Protein AF-A0A3D0M8B1-F1 (afdb_monomer_lite)

Foldseek 3Di:
DPPVVVVVVVVVVVLLVVLLVLLLLQLQLCLLLVCLVPLVVLLVCCVVLVLCVLLVDDSVLLSVQSVQLSCVLCPVDVDRDRRPFAADPLLSVVSVLSSVVNNVSVVSNVVSVVSVVVVVVVVVVVVVVVVVVVVVVVVVVVPPPDPDPDPPQFLAFDDPDPPPPQFGSLQSSLVVLLVVLVVLLVVLVPDVPVVVVVVCCVSPPPDDSPDDDCVRGVVCSSVDSVNVSVSSVSSSVSSNVSSVVSNVVRDDDRPRHGHRDDDDD

Structure (mmCIF, N/CA/C/O backbone):
data_AF-A0A3D0M8B1-F1
#
_entry.id   AF-A0A3D0M8B1-F1
#
loop_
_atom_site.group_PDB
_atom_site.id
_atom_site.type_symbol
_atom_site.label_atom_id
_atom_site.label_alt_id
_atom_site.label_comp_id
_atom_site.label_asym_id
_atom_site.label_entity_id
_atom_site.label_seq_id
_atom_site.pdbx_PDB_ins_code
_atom_site.Cartn_x
_atom_site.Cartn_y
_atom_site.Cartn_z
_atom_site.occupancy
_atom_site.B_iso_or_equiv
_atom_site.auth_seq_id
_atom_site.auth_comp_id
_atom_site.auth_asym_id
_atom_site.auth_atom_id
_atom_site.pdbx_PDB_model_num
ATOM 1 N N . MET A 1 1 ? 14.586 -16.339 -43.924 1.00 54.56 1 MET A N 1
ATOM 2 C CA . MET A 1 1 ? 15.119 -15.193 -43.148 1.00 54.56 1 MET A CA 1
ATOM 3 C C . MET A 1 1 ? 14.047 -14.312 -42.492 1.00 54.56 1 MET A C 1
ATOM 5 O O . MET A 1 1 ? 14.385 -13.595 -41.566 1.00 54.56 1 MET A O 1
ATOM 9 N N . THR A 1 2 ? 12.767 -14.379 -42.887 1.00 59.47 2 THR A N 1
ATOM 10 C CA . THR A 1 2 ? 11.682 -13.540 -42.328 1.00 59.47 2 THR A CA 1
ATOM 11 C C . THR A 1 2 ? 10.990 -14.119 -41.083 1.00 59.47 2 THR A C 1
ATOM 13 O O . THR A 1 2 ? 10.416 -13.366 -40.306 1.00 59.47 2 THR A O 1
ATOM 16 N N . SER A 1 3 ? 11.027 -15.437 -40.852 1.00 60.69 3 SER A N 1
ATOM 17 C CA . SER A 1 3 ? 10.362 -16.060 -39.690 1.00 60.69 3 SER A CA 1
ATOM 18 C C . SER A 1 3 ? 11.087 -15.772 -38.365 1.00 60.69 3 SER A C 1
ATOM 20 O O . SER A 1 3 ? 10.471 -15.318 -37.403 1.00 60.69 3 SER A O 1
ATOM 22 N N . GLU A 1 4 ? 12.413 -15.947 -38.319 1.00 58.06 4 GLU A N 1
ATOM 23 C CA . GLU A 1 4 ? 13.197 -15.743 -37.088 1.00 58.06 4 GLU A CA 1
ATOM 24 C C . GLU A 1 4 ? 13.302 -14.272 -36.660 1.00 58.06 4 GLU A C 1
ATOM 26 O O . GLU A 1 4 ? 13.244 -13.958 -35.468 1.00 58.06 4 GLU A O 1
ATOM 31 N N . SER A 1 5 ? 13.377 -13.344 -37.620 1.00 61.94 5 SER A N 1
ATOM 32 C CA . SER A 1 5 ? 13.357 -11.906 -37.331 1.00 61.94 5 SER A CA 1
ATOM 33 C C . SER A 1 5 ? 12.024 -11.469 -36.712 1.00 61.94 5 SER A C 1
ATOM 35 O O . SER A 1 5 ? 11.998 -10.631 -35.818 1.00 61.94 5 SER A O 1
ATOM 37 N N . ASN A 1 6 ? 10.906 -12.065 -37.135 1.00 59.84 6 ASN A N 1
ATOM 38 C CA . ASN A 1 6 ? 9.595 -11.784 -36.552 1.00 59.84 6 ASN A CA 1
ATOM 39 C C . ASN A 1 6 ? 9.429 -12.398 -35.149 1.00 59.84 6 ASN A C 1
ATOM 41 O O . ASN A 1 6 ? 8.813 -11.768 -34.285 1.00 59.84 6 ASN A O 1
ATOM 45 N N . LEU A 1 7 ? 9.997 -13.584 -34.888 1.00 64.00 7 LEU A N 1
ATOM 46 C CA . LEU A 1 7 ? 9.974 -14.201 -33.553 1.00 64.00 7 LEU A CA 1
ATOM 47 C C . LEU A 1 7 ? 10.767 -13.387 -32.522 1.00 64.00 7 LEU A C 1
ATOM 49 O O . LEU A 1 7 ? 10.251 -13.088 -31.446 1.00 64.00 7 LEU A O 1
ATOM 53 N N . THR A 1 8 ? 11.993 -12.987 -32.857 1.00 62.97 8 THR A N 1
ATOM 54 C CA . THR A 1 8 ? 12.879 -12.215 -31.961 1.00 62.97 8 THR A CA 1
ATOM 55 C C . THR A 1 8 ? 12.306 -10.839 -31.605 1.00 62.97 8 THR A C 1
ATOM 57 O O . THR A 1 8 ? 12.364 -10.405 -30.448 1.00 62.97 8 THR A O 1
ATOM 60 N N . VAL A 1 9 ? 11.672 -10.173 -32.572 1.00 60.59 9 VAL A N 1
ATOM 61 C CA . VAL A 1 9 ? 10.969 -8.903 -32.354 1.00 60.59 9 VAL A CA 1
ATOM 62 C C . VAL A 1 9 ? 9.745 -9.101 -31.451 1.00 60.59 9 VAL A C 1
ATOM 64 O O . VAL A 1 9 ? 9.600 -8.384 -30.460 1.00 60.59 9 VAL A O 1
ATOM 67 N N . ARG A 1 10 ? 8.900 -10.112 -31.709 1.00 62.97 10 ARG A N 1
ATOM 68 C CA . ARG A 1 10 ? 7.745 -10.442 -30.848 1.00 62.97 10 ARG A CA 1
ATOM 69 C C . ARG A 1 10 ? 8.156 -10.774 -29.411 1.00 62.97 10 ARG A C 1
ATOM 71 O O . ARG A 1 10 ? 7.533 -10.280 -28.473 1.00 62.97 10 ARG A O 1
ATOM 78 N N . GLN A 1 11 ? 9.225 -11.548 -29.232 1.00 68.38 11 GLN A N 1
ATOM 79 C CA . GLN A 1 11 ? 9.764 -11.902 -27.916 1.00 68.38 11 GLN A CA 1
ATOM 80 C C . GLN A 1 11 ? 10.219 -10.663 -27.128 1.00 68.38 11 GLN A C 1
ATOM 82 O O . GLN A 1 11 ? 10.008 -10.591 -25.919 1.00 68.38 11 GLN A O 1
ATOM 87 N N . SER A 1 12 ? 10.755 -9.652 -27.814 1.00 74.75 12 SER A N 1
ATOM 88 C CA . SER A 1 12 ? 11.163 -8.385 -27.195 1.00 74.75 12 SER A CA 1
ATOM 89 C C . SER A 1 12 ? 9.971 -7.560 -26.686 1.00 74.75 12 SER A C 1
ATOM 91 O O . SER A 1 12 ? 10.050 -6.972 -25.606 1.00 74.75 12 SER A O 1
ATOM 93 N N . TYR A 1 13 ? 8.846 -7.550 -27.412 1.00 79.50 13 TYR A N 1
ATOM 94 C CA . TYR A 1 13 ? 7.625 -6.855 -26.983 1.00 79.50 13 TYR A CA 1
ATOM 95 C C . TYR A 1 13 ? 6.943 -7.532 -25.794 1.00 79.50 13 TYR A C 1
ATOM 97 O O . TYR A 1 13 ? 6.573 -6.851 -24.839 1.00 79.50 13 TYR A O 1
ATOM 105 N N . LEU A 1 14 ? 6.820 -8.863 -25.817 1.00 84.94 14 LEU A N 1
ATOM 106 C CA . LEU A 1 14 ? 6.247 -9.620 -24.698 1.00 84.94 14 LEU A CA 1
ATOM 107 C C . LEU A 1 14 ? 7.015 -9.350 -23.403 1.00 84.94 14 LEU A C 1
ATOM 109 O O . LEU A 1 14 ? 6.422 -9.098 -22.357 1.00 84.94 14 LEU A O 1
ATOM 113 N N . TRP A 1 15 ? 8.342 -9.319 -23.493 1.00 86.62 15 TRP A N 1
ATOM 114 C CA . TRP A 1 15 ? 9.195 -9.047 -22.346 1.00 86.62 15 TRP A CA 1
ATOM 115 C C . TRP A 1 15 ? 9.032 -7.616 -21.809 1.00 86.62 15 TRP A C 1
ATOM 117 O O . TRP A 1 15 ? 9.005 -7.399 -20.599 1.00 86.62 15 TRP A O 1
ATOM 127 N N . ALA A 1 16 ? 8.865 -6.631 -22.695 1.00 86.94 16 ALA A N 1
ATOM 128 C CA . ALA A 1 16 ? 8.574 -5.256 -22.296 1.00 86.94 16 ALA A CA 1
ATOM 129 C C . ALA A 1 16 ? 7.215 -5.131 -21.586 1.00 86.94 16 ALA A C 1
ATOM 131 O O . ALA A 1 16 ? 7.125 -4.421 -20.588 1.00 86.94 16 ALA A O 1
ATOM 132 N N . ILE A 1 17 ? 6.186 -5.844 -22.053 1.00 91.06 17 ILE A N 1
ATOM 133 C CA . ILE A 1 17 ? 4.862 -5.870 -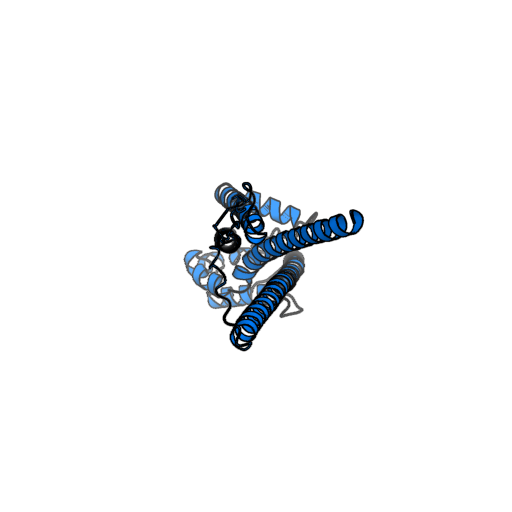21.412 1.00 91.06 17 ILE A CA 1
ATOM 134 C C . ILE A 1 17 ? 4.959 -6.459 -20.001 1.00 91.06 17 ILE A C 1
ATOM 136 O O . ILE A 1 17 ? 4.468 -5.847 -19.054 1.00 91.06 17 ILE A O 1
ATOM 140 N N . VAL A 1 18 ? 5.643 -7.598 -19.842 1.00 93.62 18 VAL A N 1
ATOM 141 C CA . VAL A 1 18 ? 5.847 -8.241 -18.531 1.00 93.62 18 VAL A CA 1
ATOM 142 C C . VAL A 1 18 ? 6.502 -7.282 -17.541 1.00 93.62 18 VAL A C 1
ATOM 144 O O . VAL A 1 18 ? 6.063 -7.177 -16.401 1.00 93.62 18 VAL A O 1
ATOM 147 N N . LEU A 1 19 ? 7.520 -6.541 -17.973 1.00 93.25 19 LEU A N 1
ATOM 148 C CA . LEU A 1 19 ? 8.172 -5.550 -17.124 1.00 93.25 19 LEU A CA 1
ATOM 149 C C . LEU A 1 19 ? 7.298 -4.359 -16.767 1.00 93.25 19 LEU A C 1
ATOM 151 O O . LEU A 1 19 ? 7.433 -3.841 -15.663 1.00 93.25 19 LEU A O 1
ATOM 155 N N . VAL A 1 20 ? 6.454 -3.896 -17.693 1.00 95.31 20 VAL A N 1
ATOM 156 C CA . VAL A 1 20 ? 5.506 -2.825 -17.380 1.00 95.31 20 VAL A CA 1
ATOM 157 C C . VAL A 1 20 ? 4.561 -3.310 -16.292 1.00 95.31 20 VAL A C 1
ATOM 159 O O . VAL A 1 20 ? 4.451 -2.663 -15.259 1.00 95.31 20 VAL A O 1
ATOM 162 N N . ILE A 1 21 ? 3.970 -4.494 -16.462 1.00 97.19 21 ILE A N 1
ATOM 163 C CA . ILE A 1 21 ? 3.087 -5.099 -15.458 1.00 97.19 21 ILE A CA 1
ATOM 164 C C . ILE A 1 21 ? 3.818 -5.288 -14.122 1.00 97.19 21 ILE A C 1
ATOM 166 O O . ILE A 1 21 ? 3.283 -4.915 -13.084 1.00 97.19 21 ILE A O 1
ATOM 170 N N . ALA A 1 22 ? 5.053 -5.798 -14.132 1.00 97.31 22 ALA A N 1
ATOM 171 C CA . ALA A 1 22 ? 5.853 -5.961 -12.919 1.00 97.31 22 ALA A CA 1
ATOM 172 C C . ALA A 1 22 ? 6.177 -4.614 -12.248 1.00 97.31 22 ALA A C 1
ATOM 174 O O . ALA A 1 22 ? 6.116 -4.511 -11.028 1.00 97.31 22 ALA A O 1
ATOM 175 N N . GLY A 1 23 ? 6.483 -3.572 -13.026 1.00 97.12 23 GLY A N 1
ATOM 176 C CA . GLY A 1 23 ? 6.710 -2.216 -12.525 1.00 97.12 23 GLY A CA 1
ATOM 177 C C . GLY A 1 23 ? 5.464 -1.616 -11.880 1.00 97.12 23 GLY A C 1
ATOM 178 O O . GLY A 1 23 ? 5.543 -1.094 -10.772 1.00 97.12 23 GLY A O 1
ATOM 179 N N . LEU A 1 24 ? 4.312 -1.744 -12.542 1.00 98.06 24 LEU A N 1
ATOM 180 C CA . LEU A 1 24 ? 3.014 -1.342 -12.002 1.00 98.06 24 LEU A CA 1
ATOM 181 C C . LEU A 1 24 ? 2.721 -2.082 -10.687 1.00 98.06 24 LEU A C 1
ATOM 183 O O . LEU A 1 24 ? 2.483 -1.451 -9.661 1.00 98.06 24 LEU A O 1
ATOM 187 N N . ALA A 1 25 ? 2.815 -3.412 -10.693 1.00 98.31 25 ALA A N 1
ATOM 188 C CA . ALA A 1 25 ? 2.581 -4.237 -9.513 1.00 98.31 25 ALA A CA 1
ATOM 189 C C . ALA A 1 25 ? 3.506 -3.853 -8.346 1.00 98.31 25 ALA A C 1
ATOM 191 O O . ALA A 1 25 ? 3.036 -3.722 -7.218 1.00 98.31 25 ALA A O 1
ATOM 192 N N . PHE A 1 26 ? 4.791 -3.604 -8.618 1.00 98.50 26 PHE A N 1
ATOM 193 C CA . PHE A 1 26 ? 5.757 -3.185 -7.603 1.00 98.50 26 PHE A CA 1
ATOM 194 C C . PHE A 1 26 ? 5.391 -1.836 -6.977 1.00 98.50 26 PHE A C 1
ATOM 196 O O . PHE A 1 26 ? 5.340 -1.726 -5.755 1.00 98.50 26 PHE A O 1
ATOM 203 N N . ILE A 1 27 ? 5.123 -0.815 -7.801 1.00 98.06 27 ILE A N 1
ATOM 204 C CA . ILE A 1 27 ? 4.817 0.542 -7.323 1.00 98.06 27 ILE A CA 1
ATOM 205 C C . ILE A 1 27 ? 3.547 0.537 -6.461 1.00 98.06 27 ILE A C 1
ATOM 207 O O . ILE A 1 27 ? 3.542 1.137 -5.384 1.00 98.06 27 ILE A O 1
ATOM 211 N N . LEU A 1 28 ? 2.497 -0.161 -6.911 1.00 97.69 28 LEU A N 1
ATOM 212 C CA . LEU A 1 28 ? 1.244 -0.271 -6.164 1.00 97.69 28 LEU A CA 1
ATOM 213 C C . LEU A 1 28 ? 1.439 -1.014 -4.843 1.00 97.69 28 LEU A C 1
ATOM 215 O O . LEU A 1 28 ? 1.136 -0.456 -3.791 1.00 97.69 28 LEU A O 1
ATOM 219 N N . SER A 1 29 ? 2.002 -2.224 -4.899 1.00 98.44 29 SER A N 1
ATOM 220 C CA . SER A 1 29 ? 2.117 -3.079 -3.711 1.00 98.44 29 SER A CA 1
ATOM 221 C C . SER A 1 29 ? 3.057 -2.470 -2.675 1.00 98.44 29 SER A C 1
ATOM 223 O O . SER A 1 29 ? 2.768 -2.463 -1.489 1.00 98.44 29 SER A O 1
ATOM 225 N N . PHE A 1 30 ? 4.165 -1.852 -3.102 1.00 98.31 30 PHE A N 1
ATOM 226 C CA . PHE A 1 30 ? 5.053 -1.156 -2.169 1.00 98.31 30 PHE A CA 1
ATOM 227 C C . PHE A 1 30 ? 4.336 -0.008 -1.449 1.00 98.31 30 PHE A C 1
ATOM 229 O O . PHE A 1 30 ? 4.537 0.192 -0.252 1.00 98.31 30 PHE A O 1
ATOM 236 N N . SER A 1 31 ? 3.505 0.749 -2.171 1.00 97.50 31 SER A N 1
ATOM 237 C CA . SER A 1 31 ? 2.809 1.903 -1.600 1.00 97.50 31 SER A CA 1
ATOM 238 C C . SER A 1 31 ? 1.770 1.486 -0.559 1.00 97.50 31 SER A C 1
ATOM 240 O O . SER A 1 31 ? 1.622 2.194 0.430 1.00 97.50 31 SER A O 1
ATOM 242 N N . ILE A 1 32 ? 1.114 0.333 -0.743 1.00 96.31 32 ILE A N 1
ATOM 243 C CA . ILE A 1 32 ? 0.182 -0.268 0.228 1.00 96.31 32 ILE A CA 1
ATOM 244 C C . ILE A 1 32 ? 0.944 -0.897 1.404 1.00 96.31 32 ILE A C 1
ATOM 246 O O . ILE A 1 32 ? 0.593 -0.675 2.563 1.00 96.31 32 ILE A O 1
ATOM 250 N N . ALA A 1 33 ? 2.024 -1.628 1.129 1.00 97.50 33 ALA A N 1
ATOM 251 C CA . ALA A 1 33 ? 2.821 -2.297 2.150 1.00 97.50 33 ALA A CA 1
ATOM 252 C C . ALA A 1 33 ? 3.506 -1.324 3.121 1.00 97.50 33 ALA A C 1
ATOM 254 O O . ALA A 1 33 ? 3.610 -1.604 4.316 1.00 97.50 33 ALA A O 1
ATOM 255 N N . ALA A 1 34 ? 3.981 -0.175 2.633 1.00 95.31 34 ALA A N 1
ATOM 256 C CA . ALA A 1 34 ? 4.721 0.797 3.434 1.00 95.31 34 ALA A CA 1
ATOM 257 C C . ALA A 1 34 ? 3.975 1.270 4.706 1.00 95.31 34 ALA A C 1
ATOM 259 O O . ALA A 1 34 ? 4.542 1.121 5.791 1.00 95.31 34 ALA A O 1
ATOM 260 N N . PRO A 1 35 ? 2.733 1.794 4.650 1.00 92.69 35 PRO A N 1
ATOM 261 C CA . PRO A 1 35 ? 2.004 2.203 5.854 1.00 92.69 35 PRO A CA 1
ATOM 262 C C . PRO A 1 35 ? 1.685 1.036 6.804 1.00 92.69 35 PRO A C 1
ATOM 264 O O . PRO A 1 35 ? 1.639 1.244 8.014 1.00 92.69 35 PRO A O 1
ATOM 267 N N . ILE A 1 36 ? 1.532 -0.191 6.290 1.00 94.00 36 ILE A N 1
ATOM 268 C CA . ILE A 1 36 ? 1.301 -1.394 7.109 1.00 94.00 36 ILE A CA 1
ATOM 269 C C . ILE A 1 36 ? 2.569 -1.767 7.895 1.00 94.00 36 ILE A C 1
ATOM 271 O O . ILE A 1 36 ? 2.514 -2.107 9.081 1.00 94.00 36 ILE A O 1
ATOM 275 N N . LEU A 1 37 ? 3.733 -1.705 7.242 1.00 93.44 37 LEU A N 1
ATOM 276 C CA . LEU A 1 37 ? 5.012 -2.117 7.822 1.00 93.44 37 LEU A CA 1
ATOM 277 C C . LEU A 1 37 ? 5.621 -1.046 8.738 1.00 93.44 37 LEU A C 1
ATOM 279 O O . LEU A 1 37 ? 6.256 -1.380 9.741 1.00 93.44 37 LEU A O 1
ATOM 283 N N . ILE A 1 38 ? 5.420 0.240 8.438 1.00 93.25 38 ILE A N 1
ATOM 284 C CA . ILE A 1 38 ? 5.985 1.357 9.208 1.00 93.25 38 ILE A CA 1
ATOM 285 C C . ILE A 1 38 ? 5.017 1.757 10.333 1.00 93.25 38 ILE A C 1
ATOM 287 O O . ILE A 1 38 ? 4.484 2.866 10.379 1.00 93.25 38 ILE A O 1
ATOM 291 N N . ARG A 1 39 ? 4.832 0.854 11.302 1.00 91.00 39 ARG A N 1
ATOM 292 C CA . ARG A 1 39 ? 3.956 1.065 12.473 1.00 91.00 39 ARG A CA 1
ATOM 293 C C . ARG A 1 39 ? 4.194 2.361 13.260 1.00 91.00 39 ARG A C 1
ATOM 295 O O . ARG A 1 39 ? 3.214 2.922 13.750 1.00 91.00 39 ARG A O 1
ATOM 302 N N . PRO A 1 40 ? 5.430 2.891 13.379 1.00 91.00 40 PRO A N 1
ATOM 303 C CA . PRO A 1 40 ? 5.645 4.174 14.038 1.00 91.00 40 PRO A CA 1
ATOM 304 C C . PRO A 1 40 ? 4.823 5.328 13.447 1.00 91.00 40 PRO A C 1
ATOM 306 O O . PRO A 1 40 ? 4.462 6.230 14.201 1.00 91.00 40 PRO A O 1
ATOM 309 N N . LEU A 1 41 ? 4.456 5.284 12.156 1.00 87.94 41 LEU A N 1
ATOM 310 C CA . LEU A 1 41 ? 3.601 6.304 11.536 1.00 87.94 41 LEU A CA 1
ATOM 311 C C . LEU A 1 41 ? 2.267 6.456 12.268 1.00 87.94 41 LEU A C 1
ATOM 313 O O . LEU A 1 41 ? 1.850 7.578 12.529 1.00 87.94 41 LEU A O 1
ATOM 317 N N . TYR A 1 42 ? 1.647 5.348 12.675 1.00 91.06 42 TYR A N 1
ATOM 318 C CA . TYR A 1 42 ? 0.419 5.386 13.464 1.00 91.06 42 TYR A CA 1
ATOM 319 C C . TYR A 1 42 ? 0.658 6.025 14.837 1.00 91.06 42 TYR A C 1
ATOM 321 O O . TYR A 1 42 ? -0.065 6.929 15.248 1.00 91.06 42 TYR A O 1
ATOM 329 N N . THR A 1 43 ? 1.738 5.636 15.523 1.00 88.06 43 THR A N 1
ATOM 330 C CA . THR A 1 43 ? 2.032 6.120 16.886 1.00 88.06 43 THR A CA 1
ATOM 331 C C . THR A 1 43 ? 2.262 7.629 16.975 1.00 88.06 43 THR A C 1
ATOM 333 O O . THR A 1 43 ? 1.935 8.240 17.994 1.00 88.06 43 THR A O 1
ATOM 336 N N . LEU A 1 44 ? 2.788 8.230 15.903 1.00 89.81 44 LEU A N 1
ATOM 337 C CA . LEU A 1 44 ? 2.982 9.676 15.782 1.00 89.81 44 LEU A CA 1
ATOM 338 C C . LEU A 1 44 ? 1.659 10.433 15.609 1.00 89.81 44 LEU A C 1
ATOM 340 O O . LEU A 1 44 ? 1.615 11.635 15.852 1.00 89.81 44 LEU A O 1
ATOM 344 N N . ARG A 1 45 ? 0.592 9.746 15.186 1.00 88.44 45 ARG A N 1
ATOM 345 C CA . ARG A 1 45 ? -0.705 10.352 14.864 1.00 88.44 45 ARG A CA 1
ATOM 346 C C . ARG A 1 45 ? -1.762 10.157 15.947 1.00 88.44 45 ARG A C 1
ATOM 348 O O . ARG A 1 45 ? -2.743 10.895 15.935 1.00 88.44 45 ARG A O 1
ATOM 355 N N . ILE A 1 46 ? -1.535 9.255 16.909 1.00 90.25 46 ILE A N 1
ATOM 356 C CA . ILE A 1 46 ? -2.453 9.002 18.038 1.00 90.25 46 ILE A CA 1
ATOM 357 C C . ILE A 1 46 ? -2.861 10.309 18.731 1.00 90.25 46 ILE A C 1
ATOM 359 O O . ILE A 1 46 ? -4.049 10.551 18.931 1.00 90.25 46 ILE A O 1
ATOM 363 N N . ASP A 1 47 ? -1.888 11.168 19.049 1.00 88.19 47 ASP A N 1
ATOM 364 C CA . ASP A 1 47 ? -2.159 12.410 19.783 1.00 88.19 47 ASP A CA 1
ATOM 365 C C . ASP A 1 47 ? -2.858 13.448 18.890 1.00 88.19 47 ASP A C 1
ATOM 367 O O . ASP A 1 47 ? -3.782 14.119 19.338 1.00 88.19 47 ASP A O 1
ATOM 371 N N . SER A 1 48 ? -2.466 13.549 17.613 1.00 88.31 48 SER A N 1
ATOM 372 C CA . SER A 1 48 ? -3.076 14.493 16.664 1.00 88.31 48 SER A CA 1
ATOM 373 C C . SER A 1 48 ? -4.521 14.157 16.297 1.00 88.31 48 SER A C 1
ATOM 375 O O . SER A 1 48 ? -5.257 15.043 15.885 1.00 88.31 48 SER A O 1
ATOM 377 N N . MET A 1 49 ? -4.913 12.887 16.422 1.00 90.25 49 MET A N 1
ATOM 378 C CA . MET A 1 49 ? -6.275 12.418 16.148 1.00 90.25 49 MET A CA 1
ATOM 379 C C . MET A 1 49 ? -7.129 12.323 17.417 1.00 90.25 49 MET A C 1
ATOM 381 O O . MET A 1 49 ? -8.259 11.859 17.348 1.00 90.25 49 MET A O 1
ATOM 385 N N . HIS A 1 50 ? -6.601 12.731 18.578 1.00 91.31 50 HIS A N 1
ATOM 386 C CA . HIS A 1 50 ? -7.318 12.696 19.856 1.00 91.31 50 HIS A CA 1
ATOM 387 C C . HIS A 1 50 ? -7.893 11.308 20.218 1.00 91.31 50 HIS A C 1
ATOM 389 O O . HIS A 1 50 ? -8.944 11.192 20.854 1.00 91.31 50 HIS A O 1
ATOM 395 N N . LEU A 1 51 ? -7.194 10.228 19.835 1.00 91.00 51 LEU A N 1
ATOM 396 C CA . LEU A 1 51 ? -7.721 8.865 19.993 1.00 91.00 51 LEU A CA 1
ATOM 397 C C . LEU A 1 51 ? -7.892 8.464 21.459 1.00 91.00 51 LEU A C 1
ATOM 399 O O . LEU A 1 51 ? -8.776 7.674 21.782 1.00 91.00 51 LEU A O 1
ATOM 403 N N . THR A 1 52 ? -7.061 8.993 22.360 1.00 91.69 52 THR A N 1
ATOM 404 C CA . THR A 1 52 ? -7.174 8.711 23.798 1.00 91.69 52 THR A CA 1
ATOM 405 C C . THR A 1 52 ? -8.460 9.294 24.378 1.00 91.69 52 THR A C 1
ATOM 407 O O . THR A 1 52 ? -9.094 8.658 25.214 1.00 91.69 52 THR A O 1
ATOM 410 N N . GLN A 1 53 ? -8.893 10.465 23.898 1.00 89.06 53 GLN A N 1
ATOM 411 C CA . GLN A 1 53 ? -10.165 11.070 24.294 1.00 89.06 53 GLN A CA 1
ATOM 412 C C . GLN A 1 53 ? -11.362 10.324 23.694 1.00 89.06 53 GLN A C 1
ATOM 414 O O . GLN A 1 53 ? -12.354 10.129 24.387 1.00 89.06 53 GLN A O 1
ATOM 419 N N . MET A 1 54 ? -11.267 9.890 22.432 1.00 84.69 54 MET A N 1
ATOM 420 C CA . MET A 1 54 ? -12.363 9.202 21.736 1.00 84.69 54 MET A CA 1
ATOM 421 C C . MET A 1 54 ? -12.595 7.776 22.243 1.00 84.69 54 MET A C 1
ATOM 423 O O . MET A 1 54 ? -13.735 7.355 22.398 1.00 84.69 54 MET A O 1
ATOM 427 N N . SER A 1 55 ? -11.519 7.029 22.495 1.00 89.25 55 SER A N 1
ATOM 428 C CA . SER A 1 55 ? -11.597 5.625 22.919 1.00 89.25 55 SER A CA 1
ATOM 429 C C . SER A 1 55 ? -11.639 5.436 24.436 1.00 89.25 55 SER A C 1
ATOM 431 O O . SER A 1 55 ? -11.950 4.346 24.905 1.00 89.25 55 SER A O 1
ATOM 433 N N . GLY A 1 56 ? -11.269 6.460 25.215 1.00 91.12 56 GLY A N 1
ATOM 434 C CA . GLY A 1 56 ? -11.072 6.345 26.664 1.00 91.12 56 GLY A CA 1
ATOM 435 C C . GLY A 1 56 ? -9.851 5.505 27.067 1.00 91.12 56 GLY A C 1
ATOM 436 O O . GLY A 1 56 ? -9.679 5.207 28.249 1.00 91.12 56 GLY A O 1
ATOM 437 N N . LEU A 1 57 ? -9.002 5.117 26.109 1.00 94.25 57 LEU A N 1
ATOM 438 C CA . LEU A 1 57 ? -7.817 4.296 26.339 1.00 94.25 57 LEU A CA 1
ATOM 439 C C . LEU A 1 57 ? -6.542 5.128 26.476 1.00 94.25 57 LEU A C 1
ATOM 441 O O . LEU A 1 57 ? -6.395 6.220 25.924 1.00 94.25 57 LEU A O 1
ATOM 445 N N . THR A 1 58 ? -5.561 4.560 27.173 1.00 95.75 58 THR A N 1
ATOM 446 C CA . THR A 1 58 ? -4.201 5.102 27.191 1.00 95.75 58 THR A CA 1
ATOM 447 C C . THR A 1 58 ? -3.508 4.893 25.844 1.00 95.75 58 THR A C 1
ATOM 449 O O . THR A 1 58 ? -3.809 3.965 25.092 1.00 95.75 58 THR A O 1
ATOM 452 N N . LYS A 1 59 ? -2.508 5.729 25.548 1.00 95.06 59 LYS A N 1
ATOM 453 C CA . LYS A 1 59 ? -1.714 5.624 24.315 1.00 95.06 59 LYS A CA 1
ATOM 454 C C . LYS A 1 59 ? -1.071 4.245 24.135 1.00 95.06 59 LYS A C 1
ATOM 456 O O . LYS A 1 59 ? -0.991 3.763 23.008 1.00 95.06 59 LYS A O 1
ATOM 461 N N . ASP A 1 60 ? -0.623 3.610 25.217 1.00 95.38 60 ASP A N 1
ATOM 462 C CA . ASP A 1 60 ? -0.007 2.283 25.146 1.00 95.38 60 ASP A CA 1
ATOM 463 C C . ASP A 1 60 ? -1.029 1.179 24.867 1.00 95.38 60 ASP A C 1
ATOM 465 O O . ASP A 1 60 ? -0.766 0.349 24.002 1.00 95.38 60 ASP A O 1
ATOM 469 N N . GLN A 1 61 ? -2.224 1.237 25.463 1.00 96.50 61 GLN A N 1
ATOM 470 C CA . GLN A 1 61 ? -3.319 0.314 25.128 1.00 96.50 61 GLN A CA 1
ATOM 471 C C . GLN A 1 61 ? -3.743 0.437 23.656 1.00 96.50 61 GLN A C 1
ATOM 473 O O . GLN A 1 61 ? -3.954 -0.569 22.985 1.00 96.50 61 GLN A O 1
ATOM 478 N N . ILE A 1 62 ? -3.814 1.664 23.124 1.00 96.56 62 ILE A N 1
ATOM 479 C CA . ILE A 1 62 ? -4.120 1.909 21.705 1.00 96.56 62 ILE A CA 1
ATOM 480 C C . ILE A 1 62 ? -3.035 1.312 20.799 1.00 96.56 62 ILE A C 1
ATOM 482 O O . ILE A 1 62 ? -3.340 0.697 19.777 1.00 96.56 62 ILE A O 1
ATOM 486 N N . LYS A 1 63 ? -1.759 1.492 21.159 1.00 95.94 63 LYS A N 1
ATOM 487 C CA . LYS A 1 63 ? -0.625 0.927 20.413 1.00 95.94 63 LYS A CA 1
ATOM 488 C C . LYS A 1 63 ? -0.642 -0.597 20.428 1.00 95.94 63 LYS A C 1
ATOM 490 O O . LYS A 1 63 ? -0.371 -1.200 19.395 1.00 95.94 63 LYS A O 1
ATOM 495 N N . GLU A 1 64 ? -0.912 -1.199 21.579 1.00 96.69 64 GLU A N 1
ATOM 496 C CA . GLU A 1 64 ? -1.008 -2.648 21.748 1.00 96.69 64 GLU A CA 1
ATOM 497 C C . GLU A 1 64 ? -2.139 -3.220 20.892 1.00 96.69 64 GLU A C 1
ATOM 499 O O . GLU A 1 64 ? -1.871 -4.048 20.025 1.00 96.69 64 GLU A O 1
ATOM 504 N N . ALA A 1 65 ? -3.355 -2.683 21.019 1.00 97.06 65 ALA A N 1
ATOM 505 C CA . ALA A 1 65 ? -4.503 -3.105 20.219 1.00 97.06 65 ALA A CA 1
ATOM 506 C C . ALA A 1 65 ? -4.240 -2.988 18.706 1.00 97.06 65 ALA A C 1
ATOM 508 O O . ALA A 1 65 ? -4.467 -3.937 17.956 1.00 97.06 65 ALA A O 1
ATOM 509 N N . TYR A 1 66 ? -3.687 -1.855 18.253 1.00 96.44 66 TYR A N 1
ATOM 510 C CA . TYR A 1 66 ? -3.294 -1.660 16.853 1.00 96.44 66 TYR A CA 1
ATOM 511 C C . TYR A 1 66 ? -2.244 -2.680 16.389 1.00 96.44 66 TYR A C 1
ATOM 513 O O . TYR A 1 66 ? -2.337 -3.230 15.288 1.00 96.44 66 TYR A O 1
ATOM 521 N N . ASN A 1 67 ? -1.231 -2.936 17.222 1.00 96.75 67 ASN A N 1
ATOM 522 C CA . ASN A 1 67 ? -0.170 -3.883 16.907 1.00 96.75 67 ASN A CA 1
ATOM 523 C C . ASN A 1 67 ? -0.701 -5.307 16.783 1.00 96.75 67 ASN A C 1
ATOM 525 O O . ASN A 1 67 ? -0.343 -5.965 15.813 1.00 96.75 67 ASN A O 1
ATOM 529 N N . GLU A 1 68 ? -1.553 -5.757 17.702 1.00 97.50 68 GLU A N 1
ATOM 530 C CA . GLU A 1 68 ? -2.114 -7.109 17.671 1.00 97.50 68 GLU A CA 1
ATOM 531 C C . GLU A 1 68 ? -2.992 -7.346 16.440 1.00 97.50 68 GLU A C 1
ATOM 533 O O . GLU A 1 68 ? -2.815 -8.353 15.745 1.00 97.50 68 GLU A O 1
ATOM 538 N N . VAL A 1 69 ? -3.854 -6.379 16.100 1.00 97.31 69 VAL A N 1
ATOM 539 C CA . VAL A 1 69 ? -4.659 -6.430 14.871 1.00 97.31 69 VAL A CA 1
ATOM 540 C C . VAL A 1 69 ? -3.748 -6.545 13.650 1.00 97.31 69 VAL A C 1
ATOM 542 O O . VAL A 1 69 ? -3.966 -7.404 12.790 1.00 97.31 69 VAL A O 1
ATOM 545 N N . LEU A 1 70 ? -2.693 -5.725 13.567 1.00 96.88 70 LEU A N 1
ATOM 546 C CA . LEU A 1 70 ? -1.758 -5.792 12.446 1.00 96.88 70 LEU A CA 1
ATOM 547 C C . LEU A 1 70 ? -0.901 -7.056 12.447 1.00 96.88 70 LEU A C 1
ATOM 549 O O . LEU A 1 70 ? -0.625 -7.568 11.368 1.00 96.88 70 LEU A O 1
ATOM 553 N N . ASP A 1 71 ? -0.464 -7.559 13.601 1.00 97.75 71 ASP A N 1
ATOM 554 C CA . ASP A 1 71 ? 0.309 -8.799 13.715 1.00 97.75 71 ASP A CA 1
ATOM 555 C C . ASP A 1 71 ? -0.498 -9.982 13.179 1.00 97.75 71 ASP A C 1
ATOM 557 O O . ASP A 1 71 ? 0.025 -10.766 12.381 1.00 97.75 71 ASP A O 1
ATOM 561 N N . TYR A 1 72 ? -1.790 -10.045 13.497 1.00 98.19 72 TYR A N 1
ATOM 562 C CA . TYR A 1 72 ? -2.693 -11.005 12.877 1.00 98.19 72 TYR A CA 1
ATOM 563 C C . TYR A 1 72 ? -2.828 -10.777 11.364 1.00 98.19 72 TYR A C 1
ATOM 565 O O . TYR A 1 72 ? -2.656 -11.715 10.580 1.00 98.19 72 TYR A O 1
ATOM 573 N N . CYS A 1 73 ? -3.084 -9.538 10.926 1.00 97.56 73 CYS A N 1
ATOM 574 C CA . CYS A 1 73 ? -3.292 -9.228 9.506 1.00 97.56 73 CYS A CA 1
ATOM 575 C C . CYS A 1 73 ? -2.062 -9.516 8.630 1.00 97.56 73 CYS A C 1
ATOM 577 O O . CYS A 1 73 ? -2.213 -9.861 7.462 1.00 97.56 73 CYS A O 1
ATOM 579 N N . ILE A 1 74 ? -0.845 -9.423 9.170 1.00 96.69 74 ILE A N 1
ATOM 580 C CA . ILE A 1 74 ? 0.384 -9.760 8.432 1.00 96.69 74 ILE A CA 1
ATOM 581 C C . ILE A 1 74 ? 0.841 -11.211 8.640 1.00 96.69 74 ILE A C 1
ATOM 583 O O . ILE A 1 74 ? 1.901 -11.596 8.148 1.00 96.69 74 ILE A O 1
ATOM 587 N N . GLY A 1 75 ? 0.057 -12.020 9.358 1.00 96.25 75 GLY A N 1
ATOM 588 C CA . GLY A 1 75 ? 0.307 -13.446 9.550 1.00 96.25 75 GLY A CA 1
ATOM 589 C C . GLY A 1 75 ? 1.381 -13.792 10.583 1.00 96.25 75 GLY A C 1
ATOM 590 O O . GLY A 1 75 ? 1.965 -14.867 10.494 1.00 96.25 75 GLY A O 1
ATOM 591 N N . ARG A 1 76 ? 1.659 -12.911 11.552 1.00 96.69 76 ARG A N 1
ATOM 592 C CA . ARG A 1 76 ? 2.535 -13.230 12.697 1.00 96.69 76 ARG A CA 1
ATOM 593 C C . ARG A 1 76 ? 1.841 -14.061 13.767 1.00 96.69 76 ARG A C 1
ATOM 595 O O . ARG A 1 76 ? 2.517 -14.786 14.488 1.00 96.69 76 ARG A O 1
ATOM 602 N N . THR A 1 77 ? 0.522 -13.948 13.875 1.00 96.81 77 THR A N 1
ATOM 603 C CA . THR A 1 77 ? -0.302 -14.746 14.787 1.00 96.81 77 THR A CA 1
ATOM 604 C C . THR A 1 77 ? -1.403 -15.458 14.010 1.00 96.81 77 THR A C 1
ATOM 606 O O . THR A 1 77 ? -1.886 -14.967 12.988 1.00 96.81 77 THR A O 1
ATOM 609 N N . ASP A 1 78 ? -1.821 -16.631 14.485 1.00 94.94 78 ASP A N 1
ATOM 610 C CA . ASP A 1 78 ? -2.894 -17.410 13.851 1.00 94.94 78 ASP A CA 1
ATOM 611 C C . ASP A 1 78 ? -4.277 -17.117 14.432 1.00 94.94 78 ASP A C 1
ATOM 613 O O . ASP A 1 78 ? -5.287 -17.332 13.766 1.00 94.94 78 ASP A O 1
ATOM 617 N N . THR A 1 79 ? -4.329 -16.558 15.638 1.00 95.56 79 THR A N 1
ATOM 618 C CA . THR A 1 79 ? -5.562 -16.159 16.318 1.00 95.56 79 THR A CA 1
ATOM 619 C C . THR A 1 79 ? -5.727 -14.646 16.277 1.00 95.56 79 THR A C 1
ATOM 621 O O . THR A 1 79 ? -4.775 -13.911 16.548 1.00 95.56 79 THR A O 1
ATOM 624 N N . PHE A 1 80 ? -6.936 -14.183 15.953 1.00 97.62 80 PHE A N 1
ATOM 625 C CA . PHE A 1 80 ? -7.259 -12.759 15.981 1.00 97.62 80 PHE A CA 1
ATOM 626 C C . PHE A 1 80 ? -7.285 -12.238 17.420 1.00 97.62 80 PHE A C 1
ATOM 628 O O . PHE A 1 80 ? -7.839 -12.886 18.309 1.00 97.62 80 PHE A O 1
ATOM 635 N N . SER A 1 81 ? -6.693 -11.065 17.624 1.00 96.12 81 SER A N 1
ATOM 636 C CA . SER A 1 81 ? -6.707 -10.341 18.889 1.00 96.12 81 SER A CA 1
ATOM 637 C C . SER A 1 81 ? -6.668 -8.836 18.622 1.00 96.12 81 SER A C 1
ATOM 639 O O . SER A 1 81 ? -6.109 -8.396 17.615 1.00 96.12 81 SER A O 1
ATOM 641 N N . ALA A 1 82 ? -7.283 -8.066 19.516 1.00 95.88 82 ALA A N 1
ATOM 642 C CA . ALA A 1 82 ? -7.346 -6.605 19.469 1.00 95.88 82 ALA A CA 1
ATOM 643 C C . ALA A 1 82 ? -6.902 -5.985 20.807 1.00 95.88 82 ALA A C 1
ATOM 645 O O . ALA A 1 82 ? -7.395 -4.937 21.228 1.00 95.88 82 ALA A O 1
ATOM 646 N N . GLY A 1 83 ? -5.975 -6.650 21.498 1.00 94.88 83 GLY A N 1
ATOM 647 C CA . GLY A 1 83 ? -5.537 -6.310 22.843 1.00 94.88 83 GLY A CA 1
ATOM 648 C C . GLY A 1 83 ? -6.701 -6.339 23.827 1.00 94.88 83 GLY A C 1
ATOM 649 O O . GLY A 1 83 ? -7.446 -7.312 23.923 1.00 94.88 83 GLY A O 1
ATOM 650 N N . ILE A 1 84 ? -6.870 -5.230 24.543 1.00 95.94 84 ILE A N 1
ATOM 651 C CA . ILE A 1 84 ? -7.938 -5.052 25.533 1.00 95.94 84 ILE A CA 1
ATOM 652 C C . ILE A 1 84 ? -9.324 -4.801 24.912 1.00 95.94 84 ILE A C 1
ATOM 654 O O . ILE A 1 84 ? -10.326 -4.838 25.626 1.00 95.94 84 ILE A O 1
ATOM 658 N N . LEU A 1 85 ? -9.406 -4.512 23.609 1.00 96.25 85 LEU A N 1
ATOM 659 C CA . LEU A 1 85 ? -10.673 -4.172 22.966 1.00 96.25 85 LEU A CA 1
ATOM 660 C C . LEU A 1 85 ? -11.536 -5.427 22.746 1.00 96.25 85 LEU A C 1
ATOM 662 O O . LEU A 1 85 ? -11.044 -6.408 22.179 1.00 96.25 85 LEU A O 1
ATOM 666 N N . PRO A 1 86 ? -12.828 -5.403 23.129 1.00 96.62 86 PRO A N 1
ATOM 667 C CA . PRO A 1 86 ? -13.762 -6.434 22.704 1.00 96.62 86 PRO A CA 1
ATOM 668 C C . PRO A 1 86 ? -13.951 -6.387 21.183 1.00 96.62 86 PRO A C 1
ATOM 670 O O . PRO A 1 86 ? -13.704 -5.370 20.533 1.00 96.62 86 PRO A O 1
ATOM 673 N N . TYR A 1 87 ? -14.387 -7.510 20.623 1.00 96.81 87 TYR A N 1
ATOM 674 C CA . TYR A 1 87 ? -14.705 -7.630 19.207 1.00 96.81 87 TYR A CA 1
ATOM 675 C C . TYR A 1 87 ? -15.828 -8.646 18.993 1.00 96.81 87 TYR A C 1
ATOM 677 O O . TYR A 1 87 ? -15.965 -9.625 19.736 1.00 96.81 87 TYR A O 1
ATOM 685 N N . SER A 1 88 ? -16.611 -8.448 17.939 1.00 97.19 88 SER A N 1
ATOM 686 C CA . SER A 1 88 ? -17.605 -9.405 17.469 1.00 97.19 88 SER A CA 1
ATOM 687 C C . SER A 1 88 ? -16.980 -10.436 16.520 1.00 97.19 88 SER A C 1
ATOM 689 O O . SER A 1 88 ? -15.924 -10.220 15.919 1.00 97.19 88 SER A O 1
ATOM 691 N N . GLN A 1 89 ? -17.650 -11.580 16.316 1.00 96.62 89 GLN A N 1
ATOM 692 C CA . GLN A 1 89 ? -17.210 -12.540 15.290 1.00 96.62 89 GLN A CA 1
ATOM 693 C C . GLN A 1 89 ? -17.265 -11.940 13.880 1.00 96.62 89 GLN A C 1
ATOM 695 O O . GLN A 1 89 ? -16.421 -12.263 13.044 1.00 96.62 89 GLN A O 1
ATOM 700 N N . SER A 1 90 ? -18.232 -11.053 13.622 1.00 96.62 90 SER A N 1
ATOM 701 C CA . SER A 1 90 ? -18.314 -10.316 12.361 1.00 96.62 90 SER A CA 1
ATOM 702 C C . SER A 1 90 ? -17.072 -9.440 12.179 1.00 96.62 90 SER A C 1
ATOM 704 O O . SER A 1 90 ? -16.386 -9.577 11.164 1.00 96.62 90 SER A O 1
ATOM 706 N N . GLY A 1 91 ? -16.705 -8.655 13.197 1.00 95.31 91 GLY A N 1
ATOM 707 C CA . GLY A 1 91 ? -15.514 -7.809 13.187 1.00 95.31 91 GLY A CA 1
ATOM 708 C C . GLY A 1 91 ? -14.222 -8.589 12.957 1.00 95.31 91 GLY A C 1
ATOM 709 O O . GLY A 1 91 ? -13.463 -8.307 12.025 1.00 95.31 91 GLY A O 1
ATOM 710 N N . ALA A 1 92 ? -14.016 -9.662 13.722 1.00 97.12 92 ALA A N 1
ATOM 711 C CA . ALA A 1 92 ? -12.871 -10.556 13.543 1.00 97.12 92 ALA A CA 1
ATOM 712 C C . ALA A 1 92 ? -12.824 -11.188 12.137 1.00 97.12 92 ALA A C 1
ATOM 714 O O . ALA A 1 92 ? -11.749 -11.334 11.546 1.00 97.12 92 ALA A O 1
ATOM 715 N N . SER A 1 93 ? -13.984 -11.539 11.566 1.00 97.44 93 SER A N 1
ATOM 716 C CA . SER A 1 93 ? -14.061 -12.100 10.212 1.00 97.44 93 SER A CA 1
ATOM 717 C C . SER A 1 93 ? -13.611 -11.107 9.136 1.00 97.44 93 SER A C 1
ATOM 719 O O . SER A 1 93 ? -12.987 -11.521 8.158 1.00 97.44 93 SER A O 1
ATOM 721 N N . HIS A 1 94 ? -13.857 -9.807 9.327 1.00 97.31 94 HIS A N 1
ATOM 722 C CA . HIS A 1 94 ? -13.376 -8.779 8.409 1.00 97.31 94 HIS A CA 1
ATOM 723 C C . HIS A 1 94 ? -11.849 -8.687 8.423 1.00 97.31 94 HIS A C 1
ATOM 725 O O . HIS A 1 94 ? -11.219 -8.733 7.367 1.00 97.31 94 HIS A O 1
ATOM 731 N N . PHE A 1 95 ? -11.223 -8.686 9.602 1.00 97.81 95 PHE A N 1
ATOM 732 C CA . PHE A 1 95 ? -9.760 -8.712 9.687 1.00 97.81 95 PHE A CA 1
ATOM 733 C C . PHE A 1 95 ? -9.155 -10.001 9.116 1.00 97.81 95 PHE A C 1
ATOM 735 O O . PHE A 1 95 ? -8.052 -9.975 8.568 1.00 97.81 95 PHE A O 1
ATOM 742 N N . ALA A 1 96 ? -9.873 -11.128 9.164 1.00 98.00 96 ALA A N 1
ATOM 743 C CA . ALA A 1 96 ? -9.459 -12.348 8.469 1.00 98.00 96 ALA A CA 1
ATOM 744 C C . ALA A 1 96 ? -9.475 -12.188 6.937 1.00 98.00 96 ALA A C 1
ATOM 746 O O . ALA A 1 96 ? -8.627 -12.763 6.251 1.00 98.00 96 ALA A O 1
ATOM 747 N N . ASP A 1 97 ? -10.399 -11.397 6.389 1.00 97.75 97 ASP A N 1
ATOM 748 C CA . ASP A 1 97 ? -10.401 -11.037 4.970 1.00 97.75 97 ASP A CA 1
ATOM 749 C C . ASP A 1 97 ? -9.235 -10.098 4.630 1.00 97.75 97 ASP A C 1
ATOM 751 O O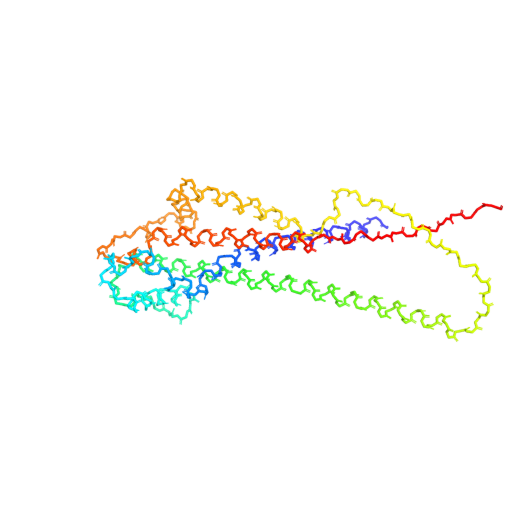 . ASP A 1 97 ? -8.488 -10.371 3.685 1.00 97.75 97 ASP A O 1
ATOM 755 N N . CYS A 1 98 ? -9.007 -9.063 5.445 1.00 97.12 98 CYS A N 1
ATOM 756 C CA . CYS A 1 98 ? -7.873 -8.144 5.301 1.00 97.12 98 CYS A CA 1
ATOM 757 C C . CYS A 1 98 ? -6.527 -8.875 5.353 1.00 97.12 98 CYS A C 1
ATOM 759 O O . CYS A 1 98 ? -5.653 -8.604 4.529 1.00 97.12 98 CYS A O 1
ATOM 761 N N . ARG A 1 99 ? -6.379 -9.872 6.240 1.00 98.12 99 ARG A N 1
ATOM 762 C CA . ARG A 1 99 ? -5.178 -10.719 6.324 1.00 98.12 99 ARG A CA 1
ATOM 763 C C . ARG A 1 99 ? -4.825 -11.354 4.983 1.00 98.12 99 ARG A C 1
ATOM 765 O O . ARG A 1 99 ? -3.665 -11.349 4.577 1.00 98.12 99 ARG A O 1
ATOM 772 N N . ARG A 1 100 ? -5.819 -11.899 4.273 1.00 97.62 100 ARG A N 1
ATOM 773 C CA . ARG A 1 100 ? -5.590 -12.531 2.963 1.00 97.62 100 ARG A CA 1
ATOM 774 C C . ARG A 1 100 ? -5.080 -11.516 1.944 1.00 97.62 100 ARG A C 1
ATOM 776 O O . ARG A 1 100 ? -4.138 -11.822 1.218 1.00 97.62 100 ARG A O 1
ATOM 783 N N . LEU A 1 101 ? -5.672 -10.322 1.916 1.00 97.25 101 LEU A N 1
ATOM 784 C CA . LEU A 1 101 ? -5.268 -9.254 1.001 1.00 97.25 101 LEU A CA 1
ATOM 785 C C . LEU A 1 101 ? -3.866 -8.722 1.319 1.00 97.25 101 LEU A C 1
ATOM 787 O O . LEU A 1 101 ? -3.075 -8.553 0.398 1.00 97.25 101 LEU A O 1
ATOM 791 N N . PHE A 1 102 ? -3.522 -8.524 2.594 1.00 97.81 102 PHE A N 1
ATOM 792 C CA . PHE A 1 102 ? -2.197 -8.026 2.988 1.00 97.81 102 PHE A CA 1
ATOM 793 C C . PHE A 1 102 ? -1.089 -9.042 2.691 1.00 97.81 102 PHE A C 1
ATOM 795 O O . PHE A 1 102 ? -0.032 -8.681 2.179 1.00 97.81 102 PHE A O 1
ATOM 802 N N . ILE A 1 103 ? -1.333 -10.331 2.946 1.00 98.00 103 ILE A N 1
ATOM 803 C CA . ILE A 1 103 ? -0.377 -11.387 2.590 1.00 98.00 103 ILE A CA 1
ATOM 804 C C . ILE A 1 103 ? -0.205 -11.467 1.068 1.00 98.00 103 ILE A C 1
ATOM 806 O O . ILE A 1 103 ? 0.923 -11.591 0.588 1.00 98.00 103 ILE A O 1
ATOM 810 N N . LEU A 1 104 ? -1.300 -11.373 0.307 1.00 98.12 104 LEU A N 1
ATOM 811 C CA . LEU A 1 104 ? -1.245 -11.353 -1.154 1.00 98.12 104 LEU A CA 1
ATOM 812 C C . LEU A 1 104 ? -0.454 -10.141 -1.666 1.00 98.12 104 LEU A C 1
ATOM 814 O O . LEU A 1 104 ? 0.400 -10.304 -2.534 1.00 98.12 104 LEU A O 1
ATOM 818 N N . ASP A 1 105 ? -0.683 -8.953 -1.108 1.00 98.44 105 ASP A N 1
ATOM 819 C CA . ASP A 1 105 ? 0.056 -7.732 -1.441 1.00 98.44 105 ASP A CA 1
ATOM 820 C C . ASP A 1 105 ? 1.568 -7.912 -1.236 1.00 98.44 105 ASP A C 1
ATOM 822 O O . ASP A 1 105 ? 2.362 -7.663 -2.146 1.00 98.44 105 ASP A O 1
ATOM 826 N N . PHE A 1 106 ? 1.983 -8.479 -0.098 1.00 98.44 106 PHE A N 1
ATOM 827 C CA . PHE A 1 106 ? 3.396 -8.768 0.163 1.00 98.44 106 PHE A CA 1
ATOM 828 C C . PHE A 1 106 ? 3.988 -9.802 -0.802 1.00 98.44 106 PHE A C 1
ATOM 830 O O . PHE A 1 106 ? 5.149 -9.678 -1.204 1.00 98.44 106 PHE A O 1
ATOM 837 N N . GLN A 1 107 ? 3.210 -10.804 -1.216 1.00 98.38 107 GLN A N 1
ATOM 838 C CA . GLN A 1 107 ? 3.641 -11.764 -2.236 1.00 98.38 107 GLN A CA 1
ATOM 839 C C . GLN A 1 107 ? 3.818 -11.090 -3.601 1.00 98.38 107 GLN A C 1
ATOM 841 O O . GLN A 1 107 ? 4.838 -11.304 -4.261 1.00 98.38 107 GLN A O 1
ATOM 846 N N . VAL A 1 108 ? 2.868 -10.246 -4.014 1.00 98.62 108 VAL A N 1
ATOM 847 C CA . VAL A 1 108 ? 2.956 -9.479 -5.266 1.00 98.62 108 VAL A CA 1
ATOM 848 C C . VAL A 1 108 ? 4.162 -8.541 -5.230 1.00 98.62 108 VAL A C 1
ATOM 850 O O . VAL A 1 108 ? 4.926 -8.487 -6.202 1.00 98.62 108 VAL A O 1
ATOM 853 N N . LEU A 1 109 ? 4.398 -7.865 -4.104 1.00 98.44 109 LEU A N 1
ATOM 854 C CA . LEU A 1 109 ? 5.576 -7.029 -3.892 1.00 98.44 109 LEU A CA 1
ATOM 855 C C . LEU A 1 109 ? 6.874 -7.832 -4.044 1.00 98.44 109 LEU A C 1
ATOM 857 O O . LEU A 1 109 ? 7.761 -7.425 -4.792 1.00 98.44 109 LEU A O 1
ATOM 861 N N . ALA A 1 110 ? 6.982 -8.993 -3.394 1.00 98.38 110 ALA A N 1
ATOM 862 C CA . ALA A 1 110 ? 8.180 -9.829 -3.455 1.00 98.38 110 ALA A CA 1
ATOM 863 C C . ALA A 1 110 ? 8.457 -10.352 -4.875 1.00 98.38 110 ALA A C 1
ATOM 865 O O . ALA A 1 110 ? 9.585 -10.255 -5.367 1.00 98.38 110 ALA A O 1
ATOM 866 N N . VAL A 1 111 ? 7.431 -10.867 -5.560 1.00 98.44 111 VAL A N 1
ATOM 867 C CA . VAL A 1 111 ? 7.560 -11.411 -6.923 1.00 98.44 111 VAL A CA 1
ATOM 868 C C . VAL A 1 111 ? 7.918 -10.311 -7.920 1.00 98.44 111 VAL A C 1
ATOM 870 O O . VAL A 1 111 ? 8.842 -10.479 -8.720 1.00 98.44 111 VAL A O 1
ATOM 873 N N . SER A 1 112 ? 7.227 -9.172 -7.868 1.00 98.44 112 SER A N 1
ATOM 874 C CA . SER A 1 112 ? 7.516 -8.044 -8.755 1.00 98.44 112 SER A CA 1
ATOM 875 C C . SER A 1 112 ? 8.920 -7.484 -8.507 1.00 98.44 112 SER A C 1
ATOM 877 O O . SER A 1 112 ? 9.681 -7.314 -9.461 1.00 98.44 112 SER A O 1
ATOM 879 N N . ALA A 1 113 ? 9.330 -7.310 -7.246 1.00 97.94 113 ALA A N 1
ATOM 880 C CA . ALA A 1 113 ? 10.685 -6.890 -6.896 1.00 97.94 113 ALA A CA 1
ATOM 881 C C . ALA A 1 113 ? 11.746 -7.860 -7.439 1.00 97.94 113 ALA A C 1
ATOM 883 O O . ALA A 1 113 ? 12.723 -7.420 -8.050 1.00 97.94 113 ALA A O 1
ATOM 884 N N . ALA A 1 114 ? 11.542 -9.173 -7.280 1.00 97.88 114 ALA A N 1
ATOM 885 C CA . ALA A 1 114 ? 12.461 -10.192 -7.783 1.00 97.88 114 ALA A CA 1
ATOM 886 C C . ALA A 1 114 ? 12.589 -10.147 -9.314 1.00 97.88 114 ALA A C 1
ATOM 888 O O . ALA A 1 114 ? 13.706 -10.146 -9.834 1.00 97.88 114 ALA A O 1
ATOM 889 N N . LEU A 1 115 ? 11.474 -10.039 -10.046 1.00 96.44 115 LEU A N 1
ATOM 890 C CA . LEU A 1 115 ? 11.479 -9.926 -11.510 1.00 96.44 115 LEU A CA 1
ATOM 891 C C . LEU A 1 115 ? 12.260 -8.695 -11.989 1.00 96.44 115 LEU A C 1
ATOM 893 O O . LEU A 1 115 ? 13.094 -8.792 -12.897 1.00 96.44 115 LEU A O 1
ATOM 897 N N . LEU A 1 116 ? 12.022 -7.541 -11.363 1.00 95.62 116 LEU A N 1
ATOM 898 C CA . LEU A 1 116 ? 12.712 -6.295 -11.697 1.00 95.62 116 LEU A CA 1
ATOM 899 C C . LEU A 1 116 ? 14.205 -6.352 -11.344 1.00 95.62 116 LEU A C 1
ATOM 901 O O . LEU A 1 116 ? 15.041 -5.888 -12.125 1.00 95.62 116 LEU A O 1
ATOM 905 N N . LEU A 1 117 ? 14.554 -6.961 -10.209 1.00 96.12 117 LEU A N 1
ATOM 906 C CA . LEU A 1 117 ? 15.938 -7.142 -9.781 1.00 96.12 117 LEU A CA 1
ATOM 907 C C . LEU A 1 117 ? 16.696 -8.073 -10.734 1.00 96.12 117 LEU A C 1
ATOM 909 O O . LEU A 1 117 ? 17.766 -7.705 -11.218 1.00 96.12 117 LEU A O 1
ATOM 913 N N . ILE A 1 118 ? 16.130 -9.237 -11.064 1.00 95.44 118 ILE A N 1
ATOM 914 C CA . ILE A 1 118 ? 16.727 -10.205 -11.997 1.00 95.44 118 ILE A CA 1
ATOM 915 C C . ILE A 1 118 ? 16.962 -9.549 -13.361 1.00 95.44 118 ILE A C 1
ATOM 917 O O . ILE A 1 118 ? 18.061 -9.650 -13.906 1.00 95.44 118 ILE A O 1
ATOM 921 N N . ASN A 1 119 ? 15.981 -8.806 -13.884 1.00 90.50 119 ASN A N 1
ATOM 922 C CA . ASN A 1 119 ? 16.151 -8.014 -15.105 1.00 90.50 119 ASN A CA 1
ATOM 923 C C . ASN A 1 119 ? 17.357 -7.069 -15.023 1.00 90.50 119 ASN A C 1
ATOM 925 O O . ASN A 1 119 ? 18.191 -7.021 -15.932 1.00 90.50 119 ASN A O 1
ATOM 929 N N . GLY A 1 120 ? 17.430 -6.297 -13.935 1.00 88.69 120 GLY A N 1
ATOM 930 C CA . GLY A 1 120 ? 18.508 -5.348 -13.691 1.00 88.69 120 GLY A CA 1
ATOM 931 C C . GLY A 1 120 ? 19.867 -6.042 -13.683 1.00 88.69 120 GLY A C 1
ATOM 932 O O . GLY A 1 120 ? 20.776 -5.620 -14.399 1.00 88.69 120 GLY A O 1
ATOM 933 N N . LEU A 1 121 ? 19.986 -7.151 -12.952 1.00 93.06 121 LEU A N 1
ATOM 934 C CA . LEU A 1 121 ? 21.213 -7.940 -12.849 1.00 93.06 121 LEU A CA 1
ATOM 935 C C . LEU A 1 121 ? 21.637 -8.546 -14.192 1.00 93.06 121 LEU A C 1
ATOM 937 O O . LEU A 1 121 ? 22.805 -8.428 -14.564 1.00 93.06 121 LEU A O 1
ATOM 941 N N . VAL A 1 122 ? 20.706 -9.119 -14.963 1.00 89.69 122 VAL A N 1
ATOM 942 C CA . VAL A 1 122 ? 20.990 -9.670 -16.301 1.00 89.69 122 VAL A CA 1
ATOM 943 C C . VAL A 1 122 ? 21.500 -8.579 -17.243 1.00 89.69 122 VAL A C 1
ATOM 945 O O . VAL A 1 122 ? 22.521 -8.762 -17.912 1.00 89.69 122 VAL A O 1
ATOM 948 N N . ARG A 1 123 ? 20.850 -7.408 -17.262 1.00 85.12 123 ARG A N 1
ATOM 949 C CA . ARG A 1 123 ? 21.294 -6.262 -18.075 1.00 85.12 123 ARG A CA 1
ATOM 950 C C . ARG A 1 123 ? 22.679 -5.778 -17.659 1.00 85.12 123 ARG A C 1
ATOM 952 O O . ARG A 1 123 ? 23.516 -5.521 -18.525 1.00 85.12 123 ARG A O 1
ATOM 959 N N . LEU A 1 124 ? 22.940 -5.673 -16.355 1.00 87.12 124 LEU A N 1
ATOM 960 C CA . LEU A 1 124 ? 24.248 -5.281 -15.827 1.00 87.12 124 LEU A CA 1
ATOM 961 C C . LEU A 1 124 ? 25.337 -6.285 -16.222 1.00 87.12 124 LEU A C 1
ATOM 963 O O . LEU A 1 124 ? 26.392 -5.875 -16.708 1.00 87.12 124 LEU A O 1
ATOM 967 N N . PHE A 1 125 ? 25.073 -7.584 -16.078 1.00 89.44 125 PHE A N 1
ATOM 968 C CA . PHE A 1 125 ? 25.999 -8.650 -16.455 1.00 89.44 125 PHE A CA 1
ATOM 969 C C . PHE A 1 125 ? 26.315 -8.631 -17.956 1.00 89.44 125 PHE A C 1
ATOM 971 O O . PHE A 1 125 ? 27.483 -8.604 -18.349 1.00 89.44 125 PHE A O 1
ATOM 978 N N . MET A 1 126 ? 25.286 -8.558 -18.807 1.00 81.94 126 MET A N 1
ATOM 979 C CA . MET A 1 126 ? 25.460 -8.470 -20.259 1.00 81.94 126 MET A CA 1
ATOM 980 C C . MET A 1 126 ? 26.243 -7.219 -20.675 1.00 81.94 126 MET A C 1
ATOM 982 O O . MET A 1 126 ? 27.120 -7.300 -21.536 1.00 81.94 126 MET A O 1
ATOM 986 N N . ASN A 1 127 ? 25.968 -6.069 -20.055 1.00 80.88 127 ASN A N 1
ATOM 987 C CA . ASN A 1 127 ? 26.679 -4.823 -20.341 1.00 80.88 127 ASN A CA 1
ATOM 988 C C . ASN A 1 127 ? 28.152 -4.888 -19.914 1.00 80.88 127 ASN A C 1
ATOM 990 O O . ASN A 1 127 ? 29.015 -4.410 -20.651 1.00 80.88 127 ASN A O 1
ATOM 994 N N . ARG A 1 128 ? 28.457 -5.509 -18.766 1.00 87.56 128 ARG A N 1
ATOM 995 C CA . ARG A 1 128 ? 29.841 -5.761 -18.333 1.00 87.56 128 ARG A CA 1
ATOM 996 C C . ARG A 1 128 ? 30.575 -6.668 -19.320 1.00 87.56 128 ARG A C 1
ATOM 998 O O . ARG A 1 128 ? 31.667 -6.317 -19.751 1.00 87.56 128 ARG A O 1
ATOM 1005 N N . ARG A 1 129 ? 29.957 -7.775 -19.749 1.00 87.62 129 ARG A N 1
ATOM 1006 C CA . ARG A 1 129 ? 30.554 -8.702 -20.727 1.00 87.62 129 ARG A CA 1
ATOM 1007 C C . ARG A 1 129 ? 30.861 -8.018 -22.063 1.00 87.62 129 ARG A C 1
ATOM 1009 O O . ARG A 1 129 ? 31.936 -8.231 -22.614 1.00 87.62 129 ARG A O 1
ATOM 1016 N N . LYS A 1 130 ? 29.954 -7.168 -22.562 1.00 80.12 130 LYS A N 1
ATOM 1017 C CA . LYS A 1 130 ? 30.174 -6.383 -23.792 1.00 80.12 130 LYS A CA 1
ATOM 1018 C C . LYS A 1 130 ? 31.352 -5.411 -23.665 1.00 80.12 130 LYS A C 1
ATOM 1020 O O . LYS A 1 130 ? 32.129 -5.304 -24.606 1.00 80.12 130 LYS A O 1
ATOM 1025 N N . ARG A 1 131 ? 31.499 -4.736 -22.517 1.00 82.00 131 ARG A N 1
ATOM 1026 C CA . ARG A 1 131 ? 32.640 -3.838 -22.254 1.00 82.00 131 ARG A CA 1
ATOM 1027 C C . ARG A 1 131 ? 33.964 -4.600 -22.229 1.00 82.00 131 ARG A C 1
ATOM 1029 O O . ARG A 1 131 ? 34.869 -4.232 -22.959 1.00 82.00 131 ARG A O 1
ATOM 1036 N N . LEU A 1 132 ? 34.026 -5.716 -21.502 1.00 85.25 132 LEU A N 1
ATOM 1037 C CA . LEU A 1 132 ? 35.229 -6.556 -21.444 1.00 85.25 132 LEU A CA 1
ATOM 1038 C C . LEU A 1 132 ? 35.639 -7.092 -22.827 1.00 85.25 132 LEU A C 1
ATOM 1040 O O . LEU A 1 132 ? 36.821 -7.107 -23.156 1.00 85.25 132 LEU A O 1
ATOM 1044 N N . ALA A 1 133 ? 34.672 -7.496 -23.657 1.00 82.94 133 ALA A N 1
ATOM 1045 C CA . ALA A 1 133 ? 34.949 -7.923 -25.029 1.00 82.94 133 ALA A CA 1
ATOM 1046 C C . ALA A 1 133 ? 35.479 -6.774 -25.911 1.00 82.94 133 ALA A C 1
ATOM 1048 O O . ALA A 1 133 ? 36.374 -6.990 -26.726 1.00 82.94 133 ALA A O 1
ATOM 1049 N N . ALA A 1 134 ? 34.959 -5.554 -25.740 1.00 80.06 134 ALA A N 1
ATOM 1050 C CA . ALA A 1 134 ? 35.448 -4.375 -26.453 1.00 80.06 134 ALA A CA 1
ATOM 1051 C C . ALA A 1 134 ? 36.884 -4.007 -26.037 1.00 80.06 134 ALA A C 1
ATOM 1053 O O . ALA A 1 134 ? 37.720 -3.763 -26.908 1.00 80.06 134 ALA A O 1
ATOM 1054 N N . ASP A 1 135 ? 37.184 -4.046 -24.736 1.00 80.38 135 ASP A N 1
ATOM 1055 C CA . ASP A 1 135 ? 38.518 -3.756 -24.199 1.00 80.38 135 ASP A CA 1
ATOM 1056 C C . ASP A 1 135 ? 39.549 -4.799 -24.670 1.00 80.38 135 ASP A C 1
ATOM 1058 O O . ASP A 1 135 ? 40.642 -4.446 -25.113 1.00 80.38 135 ASP A O 1
ATOM 1062 N N . SER A 1 136 ? 39.185 -6.089 -24.672 1.00 81.75 136 SER A N 1
ATOM 1063 C CA . SER A 1 136 ? 40.053 -7.165 -25.175 1.00 81.75 136 SER A CA 1
ATOM 1064 C 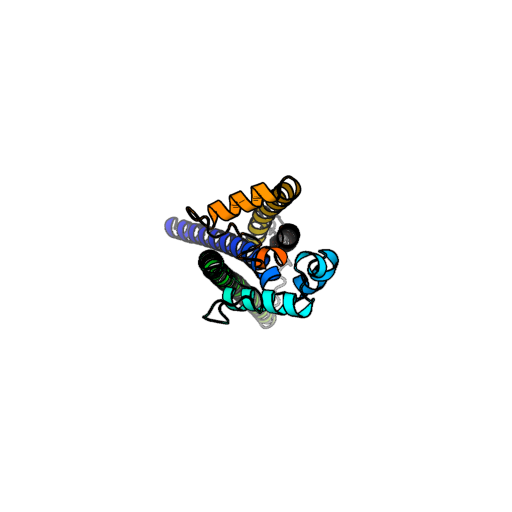C . SER A 1 136 ? 40.365 -7.024 -26.670 1.00 81.75 136 SER A C 1
ATOM 1066 O O . SER A 1 136 ? 41.509 -7.238 -27.074 1.00 81.75 136 SER A O 1
ATOM 1068 N N . ASN A 1 137 ? 39.379 -6.652 -27.494 1.00 75.81 137 ASN A N 1
ATOM 1069 C CA . ASN A 1 137 ? 39.588 -6.418 -28.927 1.00 75.81 137 ASN A CA 1
ATOM 1070 C C . ASN A 1 137 ? 40.480 -5.191 -29.186 1.00 75.81 137 ASN A C 1
ATOM 1072 O O . ASN A 1 137 ? 41.295 -5.210 -30.110 1.00 75.81 137 ASN A O 1
ATOM 1076 N N . ALA A 1 138 ? 40.366 -4.144 -28.362 1.00 69.94 138 ALA A N 1
ATOM 1077 C CA . ALA A 1 138 ? 41.217 -2.958 -28.457 1.00 69.94 138 ALA A CA 1
ATOM 1078 C C . ALA A 1 138 ? 42.690 -3.267 -28.126 1.00 69.94 138 ALA A C 1
ATOM 1080 O O . ALA A 1 138 ? 43.588 -2.784 -28.815 1.00 69.94 138 ALA A O 1
ATOM 1081 N N . ILE A 1 139 ? 42.947 -4.115 -27.122 1.00 71.31 139 ILE A N 1
ATOM 1082 C CA . ILE A 1 139 ? 44.306 -4.549 -26.757 1.00 71.31 139 ILE A CA 1
ATOM 1083 C C . ILE A 1 139 ? 44.921 -5.428 -27.859 1.00 71.31 139 ILE A C 1
ATOM 1085 O O . ILE A 1 139 ? 46.059 -5.191 -28.266 1.00 71.31 139 ILE A O 1
ATOM 1089 N N . GLY A 1 140 ? 44.168 -6.400 -28.391 1.00 63.34 140 GLY A N 1
ATOM 1090 C CA . GLY A 1 140 ? 44.646 -7.291 -29.459 1.00 63.34 140 GLY A CA 1
ATOM 1091 C C . GLY A 1 140 ? 45.023 -6.557 -30.753 1.00 63.34 140 GLY A C 1
ATOM 1092 O O . GLY A 1 140 ? 45.989 -6.929 -31.415 1.00 63.34 140 GLY A O 1
ATOM 1093 N N . SER A 1 141 ? 44.324 -5.464 -31.078 1.00 62.34 141 SER A N 1
ATOM 1094 C CA . SER A 1 141 ? 44.660 -4.609 -32.225 1.00 62.34 141 SER A CA 1
ATOM 1095 C C . SER A 1 141 ? 45.976 -3.839 -32.054 1.00 62.34 141 SER A C 1
ATOM 1097 O O . SER A 1 141 ? 46.582 -3.478 -33.058 1.00 62.34 141 SER A O 1
ATOM 1099 N N . ASN A 1 142 ? 46.413 -3.563 -30.821 1.00 58.22 142 ASN A N 1
ATOM 1100 C CA . ASN A 1 142 ? 47.612 -2.762 -30.545 1.00 58.22 142 ASN A CA 1
ATOM 1101 C C . ASN A 1 142 ? 48.881 -3.630 -30.388 1.00 58.22 142 ASN A C 1
ATOM 1103 O O . ASN A 1 142 ? 49.990 -3.157 -30.611 1.00 58.22 142 ASN A O 1
ATOM 1107 N N . ALA A 1 143 ? 48.728 -4.914 -30.039 1.00 57.41 143 ALA A N 1
ATOM 1108 C CA . ALA A 1 143 ? 49.839 -5.853 -29.848 1.00 57.41 143 ALA A CA 1
ATOM 1109 C C . ALA A 1 143 ? 50.417 -6.431 -31.159 1.00 57.41 143 ALA A C 1
ATOM 1111 O O . ALA A 1 143 ? 51.571 -6.848 -31.185 1.00 57.41 143 ALA A O 1
ATOM 1112 N N . ASN A 1 144 ? 49.657 -6.422 -32.260 1.00 55.28 144 ASN A N 1
ATOM 1113 C CA . ASN A 1 144 ? 50.060 -7.022 -33.542 1.00 55.28 144 ASN A CA 1
ATOM 1114 C C . ASN A 1 144 ? 50.925 -6.120 -34.451 1.00 55.28 144 ASN A C 1
ATOM 1116 O O . ASN A 1 144 ? 50.989 -6.371 -35.650 1.00 55.28 144 ASN A O 1
ATOM 1120 N N . GLY A 1 145 ? 51.602 -5.095 -33.911 1.00 49.84 145 GLY A N 1
ATOM 1121 C CA . GLY A 1 145 ? 52.799 -4.479 -34.517 1.00 49.84 145 GLY A CA 1
ATOM 1122 C C . GLY A 1 145 ? 52.740 -4.075 -36.000 1.00 49.84 145 GLY A C 1
ATOM 1123 O O . GLY A 1 145 ? 53.775 -4.047 -36.661 1.00 49.84 145 GLY A O 1
ATOM 1124 N N . GLY A 1 146 ? 51.563 -3.778 -36.549 1.00 39.72 146 GLY A N 1
ATOM 1125 C CA . GLY A 1 146 ? 51.405 -3.360 -37.936 1.00 39.72 146 GLY A CA 1
ATOM 1126 C C . GLY A 1 146 ? 51.433 -1.843 -38.041 1.00 39.72 146 GLY A C 1
ATOM 1127 O O . GLY A 1 146 ? 50.494 -1.183 -37.600 1.00 39.72 146 GLY A O 1
ATOM 1128 N N . SER A 1 147 ? 52.479 -1.294 -38.662 1.00 44.66 147 SER A N 1
ATOM 1129 C CA . SER A 1 147 ? 52.470 0.070 -39.195 1.00 44.66 147 SER A CA 1
ATOM 1130 C C . SER A 1 147 ? 51.412 0.156 -40.299 1.00 44.66 147 SER A C 1
ATOM 1132 O O . SER A 1 147 ? 51.696 -0.009 -41.481 1.00 44.66 147 SER A O 1
ATOM 1134 N N . ALA A 1 148 ? 50.159 0.347 -39.905 1.00 42.78 148 ALA A N 1
ATOM 1135 C CA . ALA A 1 148 ? 49.115 0.793 -40.799 1.00 42.78 148 ALA A CA 1
ATOM 1136 C C . ALA A 1 148 ? 49.029 2.310 -40.642 1.00 42.78 148 ALA A C 1
ATOM 1138 O O . ALA A 1 148 ? 48.407 2.825 -39.711 1.00 42.78 148 ALA A O 1
ATOM 1139 N N . VAL A 1 149 ? 49.629 3.033 -41.591 1.00 46.12 149 VAL A N 1
ATOM 1140 C CA . VAL A 1 149 ? 49.142 4.359 -41.989 1.00 46.12 149 VAL A CA 1
ATOM 1141 C C . VAL A 1 149 ? 47.750 4.135 -42.590 1.00 46.12 149 VAL A C 1
ATOM 1143 O O . VAL A 1 149 ? 47.555 4.090 -43.797 1.00 46.12 149 VAL A O 1
ATOM 1146 N N . GLY A 1 150 ? 46.782 3.871 -41.721 1.00 35.69 150 GLY A N 1
ATOM 1147 C CA . GLY A 1 150 ? 45.369 3.836 -42.031 1.00 35.69 150 GLY A CA 1
ATOM 1148 C C . GLY A 1 150 ? 44.801 5.144 -41.528 1.00 35.69 150 GLY A C 1
ATOM 1149 O O . GLY A 1 150 ? 44.835 5.411 -40.327 1.00 35.69 150 GLY A O 1
ATOM 1150 N N . CYS A 1 151 ? 44.344 5.980 -42.457 1.00 34.09 151 CYS A N 1
ATOM 1151 C CA . CYS A 1 151 ? 43.553 7.169 -42.183 1.00 34.09 151 CYS A CA 1
ATOM 1152 C C . CYS A 1 151 ? 42.637 6.912 -40.974 1.00 34.09 151 CYS A C 1
ATOM 1154 O O . CYS A 1 151 ? 41.866 5.950 -40.978 1.00 34.09 151 CYS A O 1
ATOM 1156 N N . LYS A 1 152 ? 42.725 7.751 -39.932 1.00 42.41 152 LYS A N 1
ATOM 1157 C CA . LYS A 1 152 ? 41.661 7.857 -38.930 1.00 42.41 152 LYS A CA 1
ATOM 1158 C C . LYS A 1 152 ? 40.426 8.357 -39.678 1.00 42.41 152 LYS A C 1
ATOM 1160 O O . LYS A 1 152 ? 40.159 9.555 -39.685 1.00 42.41 152 LYS A O 1
ATOM 1165 N N . VAL A 1 153 ? 39.709 7.457 -40.348 1.00 36.81 153 VAL A N 1
ATOM 1166 C CA . VAL A 1 153 ? 38.389 7.745 -40.893 1.00 36.81 153 VAL A CA 1
ATOM 1167 C C . VAL A 1 153 ? 37.531 8.000 -39.668 1.00 36.81 153 VAL A C 1
ATOM 1169 O O . VAL A 1 153 ? 37.182 7.092 -38.913 1.00 36.81 153 VAL A O 1
ATOM 1172 N N . GLY A 1 154 ? 37.332 9.284 -39.385 1.00 37.28 154 GLY A N 1
ATOM 1173 C CA . GLY A 1 154 ? 36.429 9.737 -38.353 1.00 37.28 154 GLY A CA 1
ATOM 1174 C C . GLY A 1 154 ? 35.054 9.196 -38.690 1.00 37.28 154 GLY A C 1
ATOM 1175 O O . GLY A 1 154 ? 34.400 9.690 -39.602 1.00 37.28 154 GLY A O 1
ATOM 1176 N N . ARG A 1 155 ? 34.632 8.182 -37.936 1.00 34.69 155 ARG A N 1
ATOM 1177 C CA . ARG A 1 155 ? 33.245 7.739 -37.853 1.00 34.69 155 ARG A CA 1
ATOM 1178 C C . ARG A 1 155 ? 32.405 8.985 -37.539 1.00 34.69 155 ARG A C 1
ATOM 1180 O O . ARG A 1 155 ? 32.441 9.481 -36.416 1.00 34.69 155 ARG A O 1
ATOM 1187 N N . ALA A 1 156 ? 31.717 9.568 -38.512 1.00 35.94 156 ALA A N 1
ATOM 1188 C CA . ALA A 1 156 ? 31.031 10.857 -38.402 1.00 35.94 156 ALA A CA 1
ATOM 1189 C C . ALA A 1 156 ? 29.591 10.706 -37.881 1.00 35.94 156 ALA A C 1
ATOM 1191 O O . ALA A 1 156 ? 28.704 10.309 -38.609 1.00 35.94 156 ALA A O 1
ATOM 1192 N N . ASN A 1 157 ? 29.312 11.053 -36.619 1.00 34.22 157 ASN A N 1
ATOM 1193 C CA . ASN A 1 157 ? 27.971 11.013 -35.974 1.00 34.22 157 ASN A CA 1
ATOM 1194 C C . ASN A 1 157 ? 26.768 11.316 -36.895 1.00 34.22 157 ASN A C 1
ATOM 1196 O O . ASN A 1 157 ? 26.398 12.470 -37.028 1.00 34.22 157 ASN A O 1
ATOM 1200 N N . ILE A 1 158 ? 26.105 10.301 -37.481 1.00 34.56 158 ILE A N 1
ATOM 1201 C CA . ILE A 1 158 ? 24.751 10.453 -38.016 1.00 34.56 158 ILE A CA 1
ATOM 1202 C C . ILE A 1 158 ? 23.792 9.645 -37.169 1.00 34.56 158 ILE A C 1
ATOM 1204 O O . ILE A 1 158 ? 23.513 8.462 -37.354 1.00 34.56 158 ILE A O 1
ATOM 1208 N N . TYR A 1 159 ? 23.278 10.418 -36.232 1.00 40.19 159 TYR A N 1
ATOM 1209 C CA . TYR A 1 159 ? 21.965 10.330 -35.650 1.00 40.19 159 TYR A CA 1
ATOM 1210 C C . TYR A 1 159 ? 20.948 9.701 -36.614 1.00 40.19 159 TYR A C 1
ATOM 1212 O O . TYR A 1 159 ? 20.430 10.358 -37.518 1.00 40.19 159 TYR A O 1
ATOM 1220 N N . GLN A 1 160 ? 20.606 8.432 -36.398 1.00 32.78 160 GLN A N 1
ATOM 1221 C CA . GLN A 1 160 ? 19.253 7.994 -36.711 1.00 32.78 160 GLN A CA 1
ATOM 1222 C C . GLN A 1 160 ? 18.368 8.540 -35.589 1.00 32.78 160 GLN A C 1
ATOM 1224 O O . GLN A 1 160 ? 18.548 8.140 -34.436 1.00 32.78 160 GLN A O 1
ATOM 1229 N N . PRO A 1 161 ? 17.454 9.485 -35.864 1.00 30.70 161 PRO A N 1
ATOM 1230 C CA . PRO A 1 161 ? 16.557 9.960 -34.831 1.00 30.70 161 PRO A CA 1
ATOM 1231 C C . PRO A 1 161 ? 15.680 8.782 -34.410 1.00 30.70 161 PRO A C 1
ATOM 1233 O O . PRO A 1 161 ? 14.894 8.259 -35.202 1.00 30.70 161 PRO A O 1
ATOM 1236 N N . SER A 1 162 ? 15.799 8.359 -33.153 1.00 40.34 162 SER A N 1
ATOM 1237 C CA . SER A 1 162 ? 14.755 7.556 -32.538 1.00 40.34 162 SER A CA 1
ATOM 1238 C C . SER A 1 162 ? 13.487 8.413 -32.508 1.00 40.34 162 SER A C 1
ATOM 1240 O O . SER A 1 162 ? 13.360 9.369 -31.743 1.00 40.34 162 SER A O 1
ATOM 1242 N N . ARG A 1 163 ? 12.572 8.105 -33.436 1.00 39.25 163 ARG A N 1
ATOM 1243 C CA . ARG A 1 163 ? 11.192 8.607 -33.499 1.00 39.25 163 ARG A CA 1
ATOM 1244 C C . ARG A 1 163 ? 10.592 8.564 -32.095 1.00 39.25 163 ARG A C 1
ATOM 1246 O O . ARG A 1 163 ? 10.634 7.494 -31.507 1.00 39.25 163 ARG A O 1
ATOM 1253 N N . LEU A 1 164 ? 10.083 9.705 -31.617 1.00 37.50 164 LEU A N 1
ATOM 1254 C CA . LEU A 1 164 ? 9.190 10.042 -30.479 1.00 37.50 164 LEU A CA 1
ATOM 1255 C C . LEU A 1 164 ? 8.670 8.941 -29.499 1.00 37.50 164 LEU A C 1
ATOM 1257 O O . LEU A 1 164 ? 7.598 9.080 -28.929 1.00 37.50 164 LEU A O 1
ATOM 1261 N N . GLY A 1 165 ? 9.417 7.870 -29.252 1.00 49.25 165 GLY A N 1
ATOM 1262 C CA . GLY A 1 165 ? 9.026 6.673 -28.498 1.00 49.25 165 GLY A CA 1
ATOM 1263 C C . GLY A 1 165 ? 10.234 5.953 -27.892 1.00 49.25 165 GLY A C 1
ATOM 1264 O O . GLY A 1 165 ? 10.195 4.752 -27.649 1.00 49.25 165 GLY A O 1
ATOM 1265 N N . SER A 1 166 ? 11.328 6.683 -27.653 1.00 61.78 166 SER A N 1
ATOM 1266 C CA . SER A 1 166 ? 12.603 6.160 -27.145 1.00 61.78 166 SER A CA 1
ATOM 1267 C C . SER A 1 166 ? 12.608 5.864 -25.640 1.00 61.78 166 SER A C 1
ATOM 1269 O O . SER A 1 166 ? 13.672 5.666 -25.066 1.00 61.78 166 SER A O 1
ATOM 1271 N N . MET A 1 167 ? 11.462 5.902 -24.959 1.00 79.75 167 MET A N 1
ATOM 1272 C CA . MET A 1 167 ? 11.410 5.701 -23.513 1.00 79.75 167 MET A CA 1
ATOM 1273 C C . MET A 1 167 ? 11.351 4.211 -23.162 1.00 79.75 167 MET A C 1
ATOM 1275 O O . MET A 1 167 ? 10.653 3.431 -23.806 1.00 79.75 167 MET A O 1
ATOM 1279 N N . GLY A 1 168 ? 12.104 3.798 -22.141 1.00 85.06 168 GLY A N 1
ATOM 1280 C CA . GLY A 1 168 ? 12.102 2.412 -21.673 1.00 85.06 168 GLY A CA 1
ATOM 1281 C C . GLY A 1 168 ? 10.824 2.045 -20.913 1.00 85.06 168 GLY A C 1
ATOM 1282 O O . GLY A 1 168 ? 10.084 2.908 -20.452 1.00 85.06 168 GLY A O 1
ATOM 1283 N N . TRP A 1 169 ? 10.611 0.747 -20.685 1.00 88.62 169 TRP A N 1
ATOM 1284 C CA . TRP A 1 169 ? 9.517 0.226 -19.851 1.00 88.62 169 TRP A CA 1
ATOM 1285 C C . TRP A 1 169 ? 9.349 0.902 -18.468 1.00 88.62 169 TRP A C 1
ATOM 1287 O O . TRP A 1 169 ? 8.193 1.061 -18.063 1.00 88.62 169 TRP A O 1
ATOM 1297 N N . PRO A 1 170 ? 10.405 1.366 -17.744 1.00 90.88 170 PRO A N 1
ATOM 1298 C CA . PRO A 1 170 ? 10.194 2.028 -16.457 1.00 90.88 170 PRO A CA 1
ATOM 1299 C C . PRO A 1 170 ? 9.424 3.335 -16.633 1.00 90.88 170 PRO A C 1
ATOM 1301 O O . PRO A 1 170 ? 8.594 3.683 -15.802 1.00 90.88 170 PRO A O 1
ATOM 1304 N N . PHE A 1 171 ? 9.631 4.024 -17.759 1.00 92.75 171 PHE A N 1
ATOM 1305 C CA . PHE A 1 171 ? 8.949 5.275 -18.047 1.00 92.75 171 PHE A CA 1
ATOM 1306 C C . PHE A 1 171 ? 7.448 5.094 -18.202 1.00 92.75 171 PHE A C 1
ATOM 1308 O O . PHE A 1 171 ? 6.689 5.820 -17.572 1.00 92.75 171 PHE A O 1
ATOM 1315 N N . TYR A 1 172 ? 7.018 4.119 -19.001 1.00 91.88 172 TYR A N 1
ATOM 1316 C CA . TYR A 1 172 ? 5.592 3.868 -19.199 1.00 91.88 172 TYR A CA 1
ATOM 1317 C C . TYR A 1 172 ? 4.919 3.363 -17.922 1.00 91.88 172 TYR A C 1
ATOM 1319 O O . TYR A 1 172 ? 3.812 3.793 -17.617 1.00 91.88 172 TYR A O 1
ATOM 1327 N N . SER A 1 173 ? 5.611 2.523 -17.144 1.00 93.62 173 SER A N 1
ATOM 1328 C CA . SER A 1 173 ? 5.117 2.069 -15.835 1.00 93.62 173 SER A CA 1
ATOM 1329 C C . SER A 1 173 ? 4.881 3.255 -14.898 1.00 93.62 173 SER A C 1
ATOM 1331 O O . SER A 1 173 ? 3.798 3.398 -14.337 1.00 93.62 173 SER A O 1
ATOM 1333 N N . GLY A 1 174 ? 5.872 4.146 -14.784 1.00 96.06 174 GLY A N 1
ATOM 1334 C CA . GLY A 1 174 ? 5.756 5.347 -13.965 1.00 96.06 174 GLY A CA 1
ATOM 1335 C C . GLY A 1 174 ? 4.704 6.327 -14.488 1.00 96.06 174 GLY A C 1
ATOM 1336 O O . GLY A 1 174 ? 3.952 6.873 -13.699 1.00 96.06 174 GLY A O 1
ATOM 1337 N N . LEU A 1 175 ? 4.570 6.511 -15.804 1.00 96.12 175 LEU A N 1
ATOM 1338 C CA . LEU A 1 175 ? 3.552 7.403 -16.372 1.00 96.12 175 LEU A CA 1
ATOM 1339 C C . LEU A 1 175 ? 2.126 6.916 -16.079 1.00 96.12 175 LEU A C 1
ATOM 1341 O O . LEU A 1 175 ? 1.286 7.708 -15.660 1.00 96.12 175 LEU A O 1
ATOM 1345 N N . ILE A 1 176 ? 1.859 5.624 -16.290 1.00 96.38 176 ILE A N 1
ATOM 1346 C CA . ILE A 1 176 ? 0.547 5.028 -16.008 1.00 96.38 176 ILE A CA 1
ATOM 1347 C C . ILE A 1 176 ? 0.236 5.151 -14.514 1.00 96.38 176 ILE A C 1
ATOM 1349 O O . ILE A 1 176 ? -0.847 5.617 -14.160 1.00 96.38 176 ILE A O 1
ATOM 1353 N N . MET A 1 177 ? 1.188 4.807 -13.639 1.00 96.56 177 MET A N 1
ATOM 1354 C CA . MET A 1 177 ? 0.970 4.942 -12.197 1.00 96.56 177 MET A CA 1
ATOM 1355 C C . MET A 1 177 ? 0.810 6.380 -11.737 1.00 96.56 177 MET A C 1
ATOM 1357 O O . MET A 1 177 ? -0.010 6.624 -10.862 1.00 96.56 177 MET A O 1
ATOM 1361 N N . LEU A 1 178 ? 1.513 7.338 -12.337 1.00 97.38 178 LEU A N 1
ATOM 1362 C CA . LEU A 1 178 ? 1.360 8.749 -11.998 1.00 97.38 178 LEU A CA 1
ATOM 1363 C C . LEU A 1 178 ? -0.075 9.227 -12.251 1.00 97.38 178 LEU A C 1
ATOM 1365 O O . LEU A 1 178 ? -0.642 9.930 -11.419 1.00 97.38 178 LEU A O 1
ATOM 1369 N N . ILE A 1 179 ? -0.666 8.821 -13.379 1.00 96.50 179 ILE A N 1
ATOM 1370 C CA . ILE A 1 179 ? -2.053 9.156 -13.724 1.00 96.50 179 ILE A CA 1
ATOM 1371 C C . ILE A 1 179 ? -3.016 8.519 -12.716 1.00 96.50 179 ILE A C 1
ATOM 1373 O O . ILE A 1 179 ? -3.880 9.210 -12.181 1.00 96.50 179 ILE A O 1
ATOM 1377 N N . LEU A 1 180 ? -2.846 7.227 -12.415 1.00 95.19 180 LEU A N 1
ATOM 1378 C CA . LEU A 1 180 ? -3.689 6.527 -11.440 1.00 95.19 180 LEU A CA 1
ATOM 1379 C C . LEU A 1 180 ? -3.565 7.128 -10.033 1.00 95.19 180 LEU A C 1
ATOM 1381 O O . LEU A 1 180 ? -4.574 7.315 -9.361 1.00 95.19 180 LEU A O 1
ATOM 1385 N N . ALA A 1 181 ? -2.354 7.489 -9.610 1.00 95.50 181 ALA A N 1
ATOM 1386 C CA . ALA A 1 181 ? -2.088 8.114 -8.318 1.00 95.50 181 ALA A CA 1
ATOM 1387 C C . ALA A 1 181 ? -2.717 9.506 -8.206 1.00 95.50 181 ALA A C 1
ATOM 1389 O O . ALA A 1 181 ? -3.288 9.838 -7.170 1.00 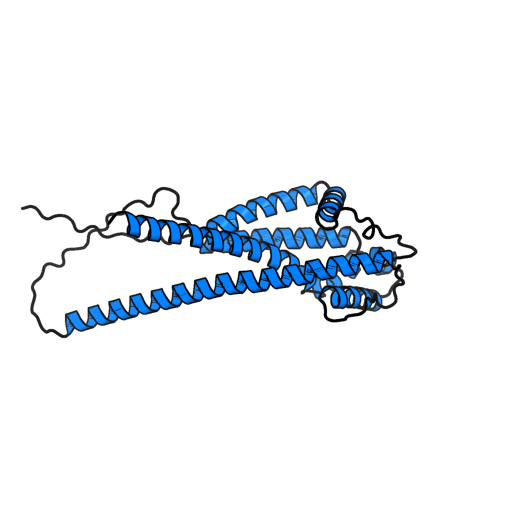95.50 181 ALA A O 1
ATOM 1390 N N . ALA A 1 182 ? -2.648 10.307 -9.274 1.00 93.94 182 ALA A N 1
ATOM 1391 C CA . ALA A 1 182 ? -3.290 11.616 -9.321 1.00 93.94 182 ALA A CA 1
ATOM 1392 C C . ALA A 1 182 ? -4.816 11.488 -9.225 1.00 93.94 182 ALA A C 1
ATOM 1394 O O . ALA A 1 182 ? -5.435 12.192 -8.432 1.00 93.94 182 ALA A O 1
ATOM 1395 N N . LEU A 1 183 ? -5.416 10.556 -9.975 1.00 93.31 183 LEU A N 1
ATOM 1396 C CA . LEU A 1 183 ? -6.854 10.284 -9.899 1.00 93.31 183 LEU A CA 1
ATOM 1397 C C . LEU A 1 183 ? -7.266 9.820 -8.500 1.00 93.31 183 LEU A C 1
ATOM 1399 O O . LEU A 1 183 ? -8.221 10.358 -7.947 1.00 93.31 183 LEU A O 1
ATOM 1403 N N . LEU A 1 184 ? -6.522 8.875 -7.917 1.00 92.12 184 LEU A N 1
ATOM 1404 C CA . LEU A 1 184 ? -6.764 8.385 -6.562 1.00 92.12 184 LEU A CA 1
ATOM 1405 C C . LEU A 1 184 ? -6.693 9.525 -5.540 1.00 92.12 184 LEU A C 1
ATOM 1407 O O . LEU A 1 184 ? -7.615 9.689 -4.749 1.00 92.12 184 LEU A O 1
ATOM 1411 N N . GLY A 1 185 ? -5.634 10.338 -5.583 1.00 91.00 185 GLY A N 1
ATOM 1412 C CA . GLY A 1 185 ? -5.450 11.466 -4.670 1.00 91.00 185 GLY A CA 1
ATOM 1413 C C . GLY A 1 185 ? -6.552 12.520 -4.791 1.00 91.00 185 GLY A C 1
ATOM 1414 O O . GLY A 1 185 ? -7.059 12.985 -3.774 1.00 91.00 185 GLY A O 1
ATOM 1415 N N . ILE A 1 186 ? -6.967 12.855 -6.018 1.00 91.75 186 ILE A N 1
ATOM 1416 C CA . ILE A 1 186 ? -8.069 13.798 -6.264 1.00 91.75 186 ILE A CA 1
ATOM 1417 C C . ILE A 1 186 ? -9.392 13.236 -5.730 1.00 91.75 186 ILE A C 1
ATOM 1419 O O . ILE A 1 186 ? -10.111 13.953 -5.042 1.00 91.75 186 ILE A O 1
ATOM 1423 N N . CYS A 1 187 ? -9.707 11.964 -5.999 1.00 91.88 187 CYS A N 1
ATOM 1424 C CA . CYS A 1 187 ? -10.944 11.345 -5.513 1.00 91.88 187 CYS A CA 1
ATOM 1425 C C . CYS A 1 187 ? -10.988 11.306 -3.979 1.00 91.88 187 CYS A C 1
ATOM 1427 O O . CYS A 1 187 ? -11.992 11.709 -3.398 1.00 91.88 187 CYS A O 1
ATOM 1429 N N . SER A 1 188 ? -9.886 10.902 -3.333 1.00 90.44 188 SER A N 1
ATOM 1430 C CA . SER A 1 188 ? -9.766 10.883 -1.867 1.00 90.44 188 SER A CA 1
ATOM 1431 C C . SER A 1 188 ? -9.967 12.264 -1.245 1.00 90.44 188 SER A C 1
ATOM 1433 O O . SER A 1 188 ? -10.516 12.364 -0.156 1.00 90.44 188 SER A O 1
ATOM 1435 N N . ALA A 1 189 ? -9.515 13.328 -1.916 1.00 89.94 189 ALA A N 1
ATOM 1436 C CA . ALA A 1 189 ? -9.632 14.695 -1.415 1.00 89.94 189 ALA A CA 1
ATOM 1437 C C . ALA A 1 189 ? -11.039 15.297 -1.579 1.00 89.94 189 ALA A C 1
ATOM 1439 O O . ALA A 1 189 ? -11.368 16.248 -0.876 1.00 89.94 189 ALA A O 1
ATOM 1440 N N . ILE A 1 190 ? -11.844 14.786 -2.519 1.00 93.56 190 ILE A N 1
ATOM 1441 C CA . ILE A 1 190 ? -13.207 15.277 -2.773 1.00 93.56 190 ILE A CA 1
ATOM 1442 C C . ILE A 1 190 ? -14.216 14.599 -1.843 1.00 93.56 190 ILE A C 1
ATOM 1444 O O . ILE A 1 190 ? -15.040 15.286 -1.247 1.00 93.56 190 ILE A O 1
ATOM 1448 N N . ASP A 1 191 ? -14.182 13.267 -1.757 1.00 94.88 191 ASP A N 1
ATOM 1449 C CA . ASP A 1 191 ? -15.150 12.482 -0.984 1.00 94.88 191 ASP A CA 1
ATOM 1450 C C . ASP A 1 191 ? -14.513 11.149 -0.562 1.00 94.88 191 ASP A C 1
ATOM 1452 O O . ASP A 1 191 ? -14.562 10.138 -1.275 1.00 94.88 191 ASP A O 1
ATOM 1456 N N . PHE A 1 192 ? -13.836 11.183 0.586 1.00 94.25 192 PHE A N 1
ATOM 1457 C CA . PHE A 1 192 ? -13.124 10.028 1.115 1.00 94.25 192 PHE A CA 1
ATOM 1458 C C . PHE A 1 192 ? -14.071 8.878 1.464 1.00 94.25 192 PHE A C 1
ATOM 1460 O O . PHE A 1 192 ? -13.792 7.736 1.102 1.00 94.25 192 PHE A O 1
ATOM 1467 N N . GLU A 1 193 ? -15.199 9.173 2.112 1.00 93.75 193 GLU A N 1
ATOM 1468 C CA . GLU A 1 193 ? -16.174 8.170 2.539 1.00 93.75 193 GLU A CA 1
ATOM 1469 C C . GLU A 1 193 ? -16.709 7.373 1.340 1.00 93.75 193 GLU A C 1
ATOM 1471 O O . GLU A 1 193 ? -16.656 6.139 1.334 1.00 93.75 193 GLU A O 1
ATOM 1476 N N . ARG A 1 194 ? -17.139 8.042 0.260 1.00 93.94 194 ARG A N 1
ATOM 1477 C CA . ARG A 1 194 ? -17.594 7.333 -0.951 1.00 93.94 194 ARG A CA 1
ATOM 1478 C C . ARG A 1 194 ? -16.501 6.482 -1.570 1.00 93.94 194 ARG A C 1
ATOM 1480 O O . ARG A 1 194 ? -16.784 5.372 -2.026 1.00 93.94 194 ARG A O 1
ATOM 1487 N N . LEU A 1 195 ? -15.270 6.991 -1.616 1.00 94.06 195 LEU A N 1
ATOM 1488 C CA . LEU A 1 195 ? -14.142 6.232 -2.144 1.00 94.06 195 LEU A CA 1
ATOM 1489 C C . LEU A 1 195 ? -13.855 4.997 -1.277 1.00 94.06 195 LEU A C 1
ATOM 1491 O O . LEU A 1 195 ? -13.642 3.913 -1.822 1.00 94.06 195 LEU A O 1
ATOM 1495 N N . PHE A 1 196 ? -13.894 5.140 0.049 1.00 93.44 196 PHE A N 1
ATOM 1496 C CA . PHE A 1 196 ? -13.728 4.049 1.004 1.00 93.44 196 PHE A CA 1
ATOM 1497 C C . PHE A 1 196 ? -14.786 2.965 0.783 1.00 93.44 196 PHE A C 1
ATOM 1499 O O . PHE A 1 196 ? -14.423 1.804 0.585 1.00 93.44 196 PHE A O 1
ATOM 1506 N N . LEU A 1 197 ? -16.069 3.337 0.725 1.00 93.44 197 LEU A N 1
ATOM 1507 C CA . LEU A 1 197 ? -17.179 2.404 0.500 1.00 93.44 197 LEU A CA 1
ATOM 1508 C C . LEU A 1 197 ? -17.073 1.700 -0.859 1.00 93.44 197 LEU A C 1
ATOM 1510 O O . LEU A 1 197 ? -17.278 0.489 -0.949 1.00 93.44 197 LEU A O 1
ATOM 1514 N N . PHE A 1 198 ? -16.710 2.433 -1.916 1.00 94.56 198 PHE A N 1
ATOM 1515 C CA . PHE A 1 198 ? -16.505 1.861 -3.247 1.00 94.56 198 PHE A CA 1
ATOM 1516 C C . PHE A 1 198 ? -15.376 0.823 -3.250 1.00 94.56 198 PHE A C 1
ATOM 1518 O O . PHE A 1 198 ? -15.571 -0.300 -3.717 1.00 94.56 198 PHE A O 1
ATOM 1525 N N . LEU A 1 199 ? -14.209 1.168 -2.698 1.00 93.81 199 LEU A N 1
ATOM 1526 C CA . LEU A 1 199 ? -13.065 0.258 -2.633 1.00 93.81 199 LEU A CA 1
ATOM 1527 C C . LEU A 1 199 ? -13.365 -0.967 -1.764 1.00 93.81 199 LEU A C 1
ATOM 1529 O O . LEU A 1 199 ? -13.026 -2.079 -2.163 1.00 93.81 199 LEU A O 1
ATOM 1533 N N . HIS A 1 200 ? -14.051 -0.799 -0.632 1.00 94.75 200 HIS A N 1
ATOM 1534 C CA . HIS A 1 200 ? -14.452 -1.923 0.219 1.00 94.75 200 HIS A CA 1
ATOM 1535 C C . HIS A 1 200 ? -15.458 -2.836 -0.481 1.00 94.75 200 HIS A C 1
ATOM 1537 O O . HIS A 1 200 ? -15.313 -4.053 -0.414 1.00 94.75 200 HIS A O 1
ATOM 1543 N N . GLY A 1 201 ? -16.413 -2.287 -1.235 1.00 95.94 201 GLY A N 1
ATOM 1544 C CA . GLY A 1 201 ? -17.322 -3.089 -2.058 1.00 95.94 201 GLY A CA 1
ATOM 1545 C C . GLY A 1 201 ? -16.603 -3.892 -3.151 1.00 95.94 201 GLY A C 1
ATOM 1546 O O . GLY A 1 201 ? -16.989 -5.027 -3.433 1.00 95.94 201 GLY A O 1
ATOM 1547 N N . VAL A 1 202 ? -15.536 -3.336 -3.738 1.00 95.75 202 VAL A N 1
ATOM 1548 C CA . VAL A 1 202 ? -14.696 -4.026 -4.735 1.00 95.75 202 VAL A CA 1
ATOM 1549 C C . VAL A 1 202 ? -13.818 -5.106 -4.092 1.00 95.75 202 VAL A C 1
ATOM 1551 O O . VAL A 1 202 ? -13.696 -6.199 -4.644 1.00 95.75 202 VAL A O 1
ATOM 1554 N N . LEU A 1 203 ? -13.205 -4.819 -2.941 1.00 95.69 203 LEU A N 1
ATOM 1555 C CA . LEU A 1 203 ? -12.294 -5.736 -2.245 1.00 95.69 203 LEU A CA 1
ATOM 1556 C C . LEU A 1 203 ? -13.029 -6.846 -1.478 1.00 95.69 203 LEU A C 1
ATOM 1558 O O . LEU A 1 203 ? -12.499 -7.948 -1.336 1.00 95.69 203 LEU A O 1
ATOM 1562 N N . PHE A 1 204 ? -14.252 -6.579 -1.017 1.00 96.19 204 PHE A N 1
ATOM 1563 C CA . PHE A 1 204 ? -15.073 -7.487 -0.212 1.00 96.19 204 PHE A CA 1
ATOM 1564 C C . PHE A 1 204 ? -16.464 -7.690 -0.845 1.00 96.19 204 PHE A C 1
ATOM 1566 O O . PHE A 1 204 ? -17.487 -7.336 -0.248 1.00 96.19 204 PHE A O 1
ATOM 1573 N N . PRO A 1 205 ? -16.537 -8.273 -2.056 1.00 95.81 205 PRO A N 1
ATOM 1574 C CA . PRO A 1 205 ? -17.786 -8.382 -2.800 1.00 95.81 205 PRO A CA 1
ATOM 1575 C C . PRO A 1 205 ? -18.829 -9.205 -2.033 1.00 95.81 205 PRO A C 1
ATOM 1577 O O . PRO A 1 205 ? -18.578 -10.343 -1.633 1.00 95.81 205 PRO A O 1
ATOM 1580 N N . GLY A 1 206 ? -20.014 -8.621 -1.842 1.00 94.44 206 GLY A N 1
ATOM 1581 C CA . GLY A 1 206 ? -21.147 -9.265 -1.169 1.00 94.44 206 GLY A CA 1
ATOM 1582 C C . GLY A 1 206 ? -21.029 -9.371 0.355 1.00 94.44 206 GLY A C 1
ATOM 1583 O O . GLY A 1 206 ? -21.838 -10.069 0.964 1.00 94.44 206 GLY A O 1
ATOM 1584 N N . LYS A 1 207 ? -20.049 -8.708 0.982 1.00 94.56 207 LYS A N 1
ATOM 1585 C CA . LYS A 1 207 ? -19.872 -8.716 2.441 1.00 94.56 207 LYS A CA 1
ATOM 1586 C C . LYS A 1 207 ? -20.261 -7.384 3.073 1.00 94.56 207 LYS A C 1
ATOM 1588 O O . LYS A 1 207 ? -20.098 -6.334 2.462 1.00 94.56 207 LYS A O 1
ATOM 1593 N N . THR A 1 208 ? -20.713 -7.444 4.323 1.00 94.19 208 THR A N 1
ATOM 1594 C CA . THR A 1 208 ? -21.055 -6.282 5.168 1.00 94.19 208 THR A CA 1
ATOM 1595 C C . THR A 1 208 ? -20.316 -6.294 6.509 1.00 94.19 208 THR A C 1
ATOM 1597 O O . THR A 1 208 ? -20.556 -5.445 7.358 1.00 94.19 208 THR A O 1
ATOM 1600 N N . ASN A 1 209 ? -19.412 -7.257 6.713 1.00 94.69 209 ASN A N 1
ATOM 1601 C CA . ASN A 1 209 ? -18.668 -7.455 7.960 1.00 94.69 209 ASN A CA 1
ATOM 1602 C C . ASN A 1 209 ? -17.646 -6.344 8.265 1.00 94.69 209 ASN A C 1
ATOM 1604 O O . ASN A 1 209 ? -17.068 -6.346 9.343 1.00 94.69 209 ASN A O 1
ATOM 1608 N N . TRP A 1 210 ? -17.436 -5.409 7.337 1.00 92.88 210 TRP A N 1
ATOM 1609 C CA . TRP A 1 210 ? -16.578 -4.227 7.468 1.00 92.88 210 TRP A CA 1
ATOM 1610 C C . TRP A 1 210 ? -17.301 -2.997 8.044 1.00 92.88 210 TRP A C 1
ATOM 1612 O O . TRP A 1 210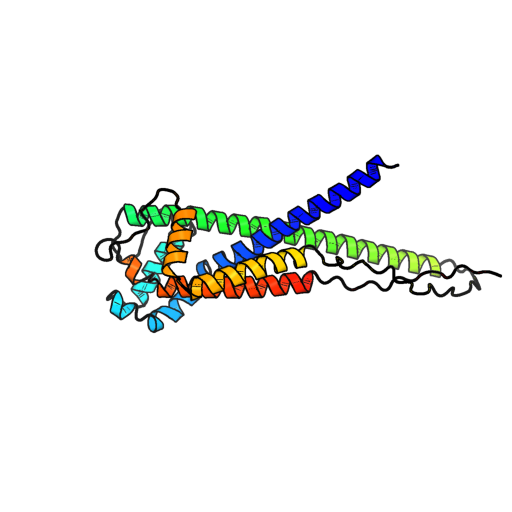 ? -16.683 -1.948 8.205 1.00 92.88 210 TRP A O 1
ATOM 1622 N N . VAL A 1 211 ? -18.599 -3.107 8.352 1.00 92.12 211 VAL A N 1
ATOM 1623 C CA . VAL A 1 211 ? -19.355 -2.080 9.081 1.00 92.12 211 VAL A CA 1
ATOM 1624 C C . VAL A 1 211 ? -19.308 -2.418 10.568 1.00 92.12 211 VAL A C 1
ATOM 1626 O O . VAL A 1 211 ? -19.847 -3.443 10.985 1.00 92.12 211 VAL A O 1
ATOM 1629 N N . PHE A 1 212 ? -18.643 -1.573 11.353 1.00 93.31 212 PHE A N 1
ATOM 1630 C CA . PHE A 1 212 ? -18.438 -1.780 12.787 1.00 93.31 212 PHE A CA 1
ATOM 1631 C C . PHE A 1 212 ? -19.388 -0.930 13.625 1.00 93.31 212 PHE A C 1
ATOM 1633 O O . PHE A 1 212 ? -19.609 0.243 13.329 1.00 93.31 212 PHE A O 1
ATOM 1640 N N . ASP A 1 213 ? -19.916 -1.534 14.687 1.00 93.56 213 ASP A N 1
ATOM 1641 C CA . ASP A 1 213 ? -20.630 -0.839 15.753 1.00 93.56 213 ASP A CA 1
ATOM 1642 C C . ASP A 1 213 ? -19.608 -0.452 16.840 1.00 93.56 213 ASP A C 1
ATOM 1644 O O . ASP A 1 213 ? -18.928 -1.342 17.355 1.00 93.56 213 ASP A O 1
ATOM 1648 N N . PRO A 1 214 ? -19.452 0.836 17.194 1.00 93.25 214 PRO A N 1
ATOM 1649 C CA . PRO A 1 214 ? -18.509 1.272 18.224 1.00 93.25 214 PRO A CA 1
ATOM 1650 C C . PRO A 1 214 ? -18.694 0.609 19.597 1.00 93.25 214 PRO A C 1
ATOM 1652 O O . PRO A 1 214 ? -17.721 0.550 20.353 1.00 93.25 214 PRO A O 1
ATOM 1655 N N . ASP A 1 215 ? -19.892 0.109 19.919 1.00 93.31 215 ASP A N 1
ATOM 1656 C CA . ASP A 1 215 ? -20.179 -0.535 21.205 1.00 93.31 215 ASP A CA 1
ATOM 1657 C C . ASP A 1 215 ? -19.715 -2.002 21.236 1.00 93.31 215 ASP A C 1
ATOM 1659 O O . ASP A 1 215 ? -19.224 -2.481 22.262 1.00 93.31 215 ASP A O 1
ATOM 1663 N N . THR A 1 216 ? -19.834 -2.731 20.118 1.00 95.12 216 THR A N 1
ATOM 1664 C CA . THR A 1 216 ? -19.408 -4.144 20.029 1.00 95.12 216 THR A CA 1
ATOM 1665 C C . THR A 1 216 ? -18.009 -4.325 19.451 1.00 95.12 216 THR A C 1
ATOM 1667 O O . THR A 1 216 ? -17.326 -5.294 19.783 1.00 95.12 216 THR A O 1
ATOM 1670 N N . ASP A 1 217 ? -17.586 -3.403 18.590 1.00 96.25 217 ASP A N 1
ATOM 1671 C CA . ASP A 1 217 ? -16.326 -3.390 17.850 1.00 96.25 217 ASP A CA 1
ATOM 1672 C C . ASP A 1 217 ? -15.634 -2.011 17.987 1.00 96.25 217 ASP A C 1
ATOM 1674 O O . ASP A 1 217 ? -15.397 -1.312 16.993 1.00 96.25 217 ASP A O 1
ATOM 1678 N N . PRO A 1 218 ? -15.232 -1.609 19.213 1.00 95.62 218 PRO A N 1
ATOM 1679 C CA . PRO A 1 218 ? -14.598 -0.314 19.498 1.00 95.62 218 PRO A CA 1
ATOM 1680 C C . PRO A 1 218 ? -13.247 -0.101 18.801 1.00 95.62 218 PRO A C 1
ATOM 1682 O O . PRO A 1 218 ? -12.667 0.981 18.893 1.00 95.62 218 PRO A O 1
ATOM 1685 N N . VAL A 1 219 ? -12.743 -1.098 18.069 1.00 94.88 219 VAL A N 1
ATOM 1686 C CA . VAL A 1 219 ? -11.583 -0.967 17.180 1.00 94.88 219 VAL A CA 1
ATOM 1687 C C . VAL A 1 219 ? -11.747 0.182 16.176 1.00 94.88 219 VAL A C 1
ATOM 1689 O O . VAL A 1 219 ? -10.759 0.826 15.824 1.00 94.88 219 VAL A O 1
ATOM 1692 N N . ILE A 1 220 ? -12.981 0.518 15.781 1.00 92.81 220 ILE A N 1
ATOM 1693 C CA . ILE A 1 220 ? -13.263 1.668 14.910 1.00 92.81 220 ILE A CA 1
ATOM 1694 C C . ILE A 1 220 ? -12.849 3.009 15.540 1.00 92.81 220 ILE A C 1
ATOM 1696 O O . ILE A 1 220 ? -12.449 3.929 14.832 1.00 92.81 220 ILE A O 1
ATOM 1700 N N . ASN A 1 221 ? -12.839 3.105 16.874 1.00 93.06 221 ASN A N 1
ATOM 1701 C CA . ASN A 1 221 ? -12.435 4.316 17.594 1.00 93.06 221 ASN A CA 1
ATOM 1702 C C . ASN A 1 221 ? -10.911 4.514 17.617 1.00 93.06 221 ASN A C 1
ATOM 1704 O O . ASN A 1 221 ? -10.441 5.617 17.895 1.00 93.06 221 ASN A O 1
ATOM 1708 N N . ILE A 1 222 ? -10.132 3.462 17.335 1.00 93.88 222 ILE A N 1
ATOM 1709 C CA . ILE A 1 222 ? -8.670 3.544 17.183 1.00 93.88 222 ILE A CA 1
ATOM 1710 C C . ILE A 1 222 ? -8.230 3.495 15.711 1.00 93.88 222 ILE A C 1
ATOM 1712 O O . ILE A 1 222 ? -7.116 3.889 15.385 1.00 93.88 222 ILE A O 1
ATOM 1716 N N . LEU A 1 223 ? -9.116 3.076 14.807 1.00 93.88 223 LEU A N 1
ATOM 1717 C CA . LEU A 1 223 ? -8.938 3.121 13.356 1.00 93.88 223 LEU A CA 1
ATOM 1718 C C . LEU A 1 223 ? -10.006 4.032 12.720 1.00 93.88 223 LEU A C 1
ATOM 1720 O O . LEU A 1 223 ? -10.836 3.542 11.954 1.00 93.88 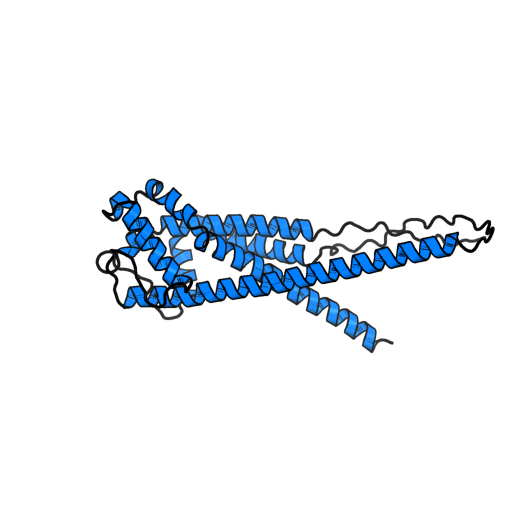223 LEU A O 1
ATOM 1724 N N . PRO A 1 224 ? -10.036 5.341 13.039 1.00 92.44 224 PRO A N 1
ATOM 1725 C CA . PRO A 1 224 ? -11.062 6.235 12.515 1.00 92.44 224 PRO A CA 1
ATOM 1726 C C . PRO A 1 224 ? -10.855 6.536 11.025 1.00 92.44 224 PRO A C 1
ATOM 1728 O O . PRO A 1 224 ? -9.776 6.338 10.465 1.00 92.44 224 PRO A O 1
ATOM 1731 N N . GLU A 1 225 ? -11.872 7.120 10.396 1.00 91.38 225 GLU A N 1
ATOM 1732 C CA . GLU A 1 225 ? -11.823 7.601 9.010 1.00 91.38 225 GLU A CA 1
ATOM 1733 C C . GLU A 1 225 ? -10.597 8.491 8.731 1.00 91.38 225 GLU A C 1
ATOM 1735 O O . GLU A 1 225 ? -9.872 8.272 7.761 1.00 91.38 225 GLU A O 1
ATOM 1740 N N . GLU A 1 226 ? -10.308 9.432 9.636 1.00 92.00 226 GLU A N 1
ATOM 1741 C CA . GLU A 1 226 ? -9.154 10.339 9.570 1.00 92.00 226 GLU A CA 1
ATOM 1742 C C . GLU A 1 226 ? -7.821 9.577 9.439 1.00 92.00 226 GLU A C 1
ATOM 1744 O O . GLU A 1 226 ? -6.925 9.995 8.702 1.00 92.00 226 GLU A O 1
ATOM 1749 N N . PHE A 1 227 ? -7.684 8.422 10.100 1.00 92.25 227 PHE A N 1
ATOM 1750 C CA . PHE A 1 227 ? -6.496 7.579 9.967 1.00 92.25 227 PHE A CA 1
ATOM 1751 C C . PHE A 1 227 ? -6.400 6.969 8.563 1.00 92.25 227 PHE A C 1
ATOM 1753 O O . PHE A 1 227 ? -5.345 7.037 7.925 1.00 92.25 227 PHE A O 1
ATOM 1760 N N . PHE A 1 228 ? -7.497 6.412 8.044 1.00 93.00 228 PHE A N 1
ATOM 1761 C CA . PHE A 1 228 ? -7.503 5.804 6.714 1.00 93.00 228 PHE A CA 1
ATOM 1762 C C . PHE A 1 228 ? -7.299 6.832 5.593 1.00 93.00 228 PHE A C 1
ATOM 1764 O O . PHE A 1 228 ? -6.591 6.538 4.623 1.00 93.00 228 PHE A O 1
ATOM 1771 N N . LEU A 1 229 ? -7.827 8.050 5.739 1.00 92.00 229 LEU A N 1
ATOM 1772 C CA . LEU A 1 229 ? -7.552 9.159 4.824 1.00 92.00 229 LEU A CA 1
ATOM 1773 C C . LEU A 1 229 ? -6.057 9.488 4.798 1.00 92.00 229 LEU A C 1
ATOM 1775 O O . LEU A 1 229 ? -5.462 9.610 3.725 1.00 92.00 229 LEU A O 1
ATOM 1779 N N . GLN A 1 230 ? -5.416 9.560 5.964 1.00 91.62 230 GLN A N 1
ATOM 1780 C CA . GLN A 1 230 ? -3.975 9.797 6.053 1.00 91.62 230 GLN A CA 1
ATOM 1781 C C . GLN A 1 230 ? -3.164 8.667 5.410 1.00 91.62 230 GLN A C 1
ATOM 1783 O O . GLN A 1 230 ? -2.207 8.947 4.684 1.00 91.62 230 GLN A O 1
ATOM 1788 N N . CYS A 1 231 ? -3.558 7.403 5.600 1.00 92.50 231 CYS A N 1
ATOM 1789 C CA . CYS A 1 231 ? -2.957 6.275 4.885 1.00 92.50 231 CYS A CA 1
ATOM 1790 C C . CYS A 1 231 ? -3.097 6.428 3.367 1.00 92.50 231 CYS A C 1
ATOM 1792 O O . CYS A 1 231 ? -2.118 6.243 2.647 1.00 92.50 231 CYS A O 1
ATOM 1794 N N . MET A 1 232 ? -4.272 6.823 2.875 1.00 92.19 232 MET A N 1
ATOM 1795 C CA . MET A 1 232 ? -4.515 7.034 1.445 1.00 92.19 232 MET A CA 1
ATOM 1796 C C . MET A 1 232 ? -3.700 8.199 0.875 1.00 92.19 232 MET A C 1
ATOM 1798 O O . MET A 1 232 ? -3.182 8.093 -0.237 1.00 92.19 232 MET A O 1
ATOM 1802 N N . ILE A 1 233 ? -3.494 9.273 1.642 1.00 90.44 233 ILE A N 1
ATOM 1803 C CA . ILE A 1 233 ? -2.591 10.370 1.263 1.00 90.44 233 ILE A CA 1
ATOM 1804 C C . ILE A 1 233 ? -1.141 9.876 1.189 1.00 90.44 233 ILE A C 1
ATOM 1806 O O . ILE A 1 233 ? -0.452 10.156 0.207 1.00 90.44 233 ILE A O 1
ATOM 1810 N N . VAL A 1 234 ? -0.670 9.115 2.184 1.00 92.50 234 VAL A N 1
ATOM 1811 C CA . VAL A 1 234 ? 0.682 8.529 2.170 1.00 92.50 234 VAL A CA 1
ATOM 1812 C C . VAL A 1 234 ? 0.861 7.612 0.960 1.00 92.50 234 VAL A C 1
ATOM 1814 O O . VAL A 1 234 ? 1.855 7.746 0.247 1.00 92.50 234 VAL A O 1
ATOM 1817 N N . ILE A 1 235 ? -0.112 6.740 0.682 1.00 94.75 235 ILE A N 1
ATOM 1818 C CA . ILE A 1 235 ? -0.123 5.874 -0.504 1.00 94.75 235 ILE A CA 1
ATOM 1819 C C . ILE A 1 235 ? -0.034 6.722 -1.777 1.00 94.75 235 ILE A C 1
ATOM 1821 O O . ILE A 1 235 ? 0.826 6.460 -2.614 1.00 94.75 235 ILE A O 1
ATOM 1825 N N . ALA A 1 236 ? -0.856 7.765 -1.921 1.00 94.19 236 ALA A N 1
ATOM 1826 C CA . ALA A 1 236 ? -0.835 8.637 -3.093 1.00 94.19 236 ALA A CA 1
ATOM 1827 C C . ALA A 1 236 ? 0.524 9.336 -3.278 1.00 94.19 236 ALA A C 1
ATOM 1829 O O . ALA A 1 236 ? 1.060 9.362 -4.388 1.00 94.19 236 ALA A O 1
ATOM 1830 N N . VAL A 1 237 ? 1.124 9.849 -2.200 1.00 94.06 237 VAL A N 1
ATOM 1831 C CA . VAL A 1 237 ? 2.454 10.482 -2.238 1.00 94.06 237 VAL A CA 1
ATOM 1832 C C . VAL A 1 237 ? 3.537 9.475 -2.635 1.00 94.06 237 VAL A C 1
ATOM 1834 O O . VAL A 1 237 ? 4.369 9.783 -3.493 1.00 94.06 237 VAL A O 1
ATOM 1837 N N . LEU A 1 238 ? 3.515 8.264 -2.069 1.00 96.56 238 LEU A N 1
ATOM 1838 C CA . LEU A 1 238 ? 4.457 7.200 -2.419 1.00 96.56 238 LEU A CA 1
ATOM 1839 C C . LEU A 1 238 ? 4.308 6.775 -3.881 1.00 96.56 238 LEU A C 1
ATOM 1841 O O . LEU A 1 238 ? 5.315 6.679 -4.587 1.00 96.56 238 LEU A O 1
ATOM 1845 N N . LEU A 1 239 ? 3.075 6.602 -4.361 1.00 97.62 239 LEU A N 1
ATOM 1846 C CA . LEU A 1 239 ? 2.794 6.283 -5.757 1.00 97.62 239 LEU A CA 1
ATOM 1847 C C . LEU A 1 239 ? 3.342 7.363 -6.695 1.00 97.62 239 LEU A C 1
ATOM 1849 O O . LEU A 1 239 ? 4.022 7.028 -7.666 1.00 97.62 239 LEU A O 1
ATOM 1853 N N . VAL A 1 240 ? 3.108 8.649 -6.407 1.00 97.12 240 VAL A N 1
ATOM 1854 C CA . VAL A 1 240 ? 3.644 9.770 -7.202 1.00 97.12 240 VAL A CA 1
ATOM 1855 C C . VAL A 1 240 ? 5.174 9.761 -7.192 1.00 97.12 240 VAL A C 1
ATOM 1857 O O . VAL A 1 240 ? 5.799 9.809 -8.255 1.00 97.12 240 VAL A O 1
ATOM 1860 N N . GLY A 1 241 ? 5.793 9.654 -6.013 1.00 97.06 241 GLY A N 1
ATOM 1861 C CA . GLY A 1 241 ? 7.249 9.651 -5.866 1.00 97.06 241 GLY A CA 1
ATOM 1862 C C . GLY A 1 241 ? 7.916 8.501 -6.624 1.00 97.06 241 GLY A C 1
ATOM 1863 O O . GLY A 1 241 ? 8.833 8.724 -7.418 1.00 97.06 241 GLY A O 1
ATOM 1864 N N . LEU A 1 242 ? 7.420 7.273 -6.448 1.00 96.81 242 LEU A N 1
ATOM 1865 C CA . LEU A 1 242 ? 7.933 6.089 -7.143 1.00 96.81 242 LEU A CA 1
ATOM 1866 C C . LEU A 1 242 ? 7.703 6.157 -8.650 1.00 96.81 242 LEU A C 1
ATOM 1868 O O . LEU A 1 242 ? 8.592 5.790 -9.420 1.00 96.81 242 LEU A O 1
ATOM 1872 N N . SER A 1 243 ? 6.556 6.682 -9.077 1.00 96.75 243 SER A N 1
ATOM 1873 C CA . SER A 1 243 ? 6.255 6.907 -10.491 1.00 96.75 243 SER A CA 1
ATOM 1874 C C . SER A 1 243 ? 7.271 7.841 -11.140 1.00 96.75 243 SER A C 1
ATOM 1876 O O . SER A 1 243 ? 7.809 7.525 -12.203 1.00 96.75 243 SER A O 1
ATOM 1878 N N . ILE A 1 244 ? 7.609 8.950 -10.473 1.00 96.19 244 ILE A N 1
ATOM 1879 C CA . ILE A 1 244 ? 8.636 9.886 -10.944 1.00 96.19 244 ILE A CA 1
ATOM 1880 C C . ILE A 1 244 ? 9.998 9.189 -11.020 1.00 96.19 244 ILE A C 1
ATOM 1882 O O . ILE A 1 244 ? 10.669 9.287 -12.048 1.00 96.19 244 ILE A O 1
ATOM 1886 N N . VAL A 1 245 ? 10.402 8.438 -9.990 1.00 95.06 245 VAL A N 1
ATOM 1887 C CA . VAL A 1 245 ? 11.671 7.684 -10.001 1.00 95.06 245 VAL A CA 1
ATOM 1888 C C . VAL A 1 245 ? 11.724 6.713 -11.184 1.00 95.06 245 VAL A C 1
ATOM 1890 O O . VAL A 1 245 ? 12.693 6.719 -11.948 1.00 95.06 245 VAL A O 1
ATOM 1893 N N . PHE A 1 246 ? 10.667 5.931 -11.407 1.00 93.69 246 PHE A N 1
ATOM 1894 C CA . PHE A 1 246 ? 10.574 5.018 -12.548 1.00 93.69 246 PHE A CA 1
ATOM 1895 C C . PHE A 1 246 ? 10.662 5.773 -13.882 1.00 93.69 246 PHE A C 1
ATOM 1897 O O . PHE A 1 246 ? 11.439 5.386 -14.759 1.00 93.69 246 PHE A O 1
ATOM 1904 N N . MET A 1 247 ? 9.987 6.916 -14.017 1.00 93.56 247 MET A N 1
ATOM 1905 C CA . MET A 1 247 ? 10.108 7.776 -15.198 1.00 93.56 247 MET A CA 1
ATOM 1906 C C . MET A 1 247 ? 11.527 8.284 -15.435 1.00 93.56 247 MET A C 1
ATOM 1908 O O . MET A 1 247 ? 11.991 8.277 -16.578 1.00 93.56 247 MET A O 1
ATOM 1912 N N . LEU A 1 248 ? 12.242 8.680 -14.384 1.00 91.44 248 LEU A N 1
ATOM 1913 C CA . LEU A 1 248 ? 13.626 9.139 -14.487 1.00 91.44 248 LEU A CA 1
ATOM 1914 C C . LEU A 1 248 ? 14.572 8.008 -14.911 1.00 91.44 248 LEU A C 1
ATOM 1916 O O . LEU A 1 248 ? 15.425 8.231 -15.770 1.00 91.44 248 LEU A O 1
ATOM 1920 N N . THR A 1 249 ? 14.388 6.789 -14.392 1.00 86.81 249 THR A N 1
ATOM 1921 C CA . THR A 1 249 ? 15.196 5.619 -14.797 1.00 86.81 249 THR A CA 1
ATOM 1922 C C . THR A 1 249 ? 14.913 5.153 -16.229 1.00 86.81 249 THR A C 1
ATOM 1924 O O . THR A 1 249 ? 15.790 4.590 -16.883 1.00 86.81 249 THR A O 1
ATOM 1927 N N . GLY A 1 250 ? 13.706 5.403 -16.747 1.00 82.44 250 GLY A N 1
ATOM 1928 C CA . GLY A 1 250 ? 13.297 5.030 -18.102 1.00 82.44 250 GLY A CA 1
ATOM 1929 C C . GLY A 1 250 ? 13.759 5.986 -19.207 1.00 82.44 250 GLY A C 1
ATOM 1930 O O . GLY A 1 250 ? 13.560 5.685 -20.388 1.00 82.44 250 GLY A O 1
ATOM 1931 N N . ARG A 1 251 ? 14.386 7.119 -18.860 1.00 78.00 251 ARG A N 1
ATOM 1932 C CA . ARG A 1 251 ? 14.998 8.038 -19.831 1.00 78.00 251 ARG A CA 1
ATOM 1933 C C . ARG A 1 251 ? 16.303 7.431 -20.351 1.00 78.00 251 ARG A C 1
ATOM 1935 O O . ARG A 1 251 ? 17.346 7.525 -19.710 1.00 78.00 251 ARG A O 1
ATOM 1942 N N . THR A 1 252 ? 16.266 6.807 -21.526 1.00 61.06 252 THR A N 1
ATOM 1943 C CA . THR A 1 252 ? 17.491 6.357 -22.203 1.00 61.06 252 THR A CA 1
ATOM 1944 C C . THR A 1 252 ? 18.340 7.570 -22.584 1.00 61.06 252 THR A C 1
ATOM 1946 O O . THR A 1 252 ? 17.820 8.525 -23.171 1.00 61.06 252 THR A O 1
ATOM 1949 N N . LYS A 1 253 ? 19.649 7.538 -22.302 1.00 53.03 253 LYS A N 1
ATOM 1950 C CA . LYS A 1 253 ? 20.583 8.495 -22.911 1.00 53.03 253 LYS A CA 1
ATOM 1951 C C . LYS A 1 253 ? 20.504 8.316 -24.428 1.00 53.03 253 LYS A C 1
ATOM 1953 O O . LYS A 1 253 ? 20.533 7.188 -24.907 1.00 53.03 253 LYS A O 1
ATOM 1958 N N . LYS A 1 254 ? 20.346 9.412 -25.173 1.00 42.62 254 LYS A N 1
ATOM 1959 C CA . LYS A 1 254 ? 20.419 9.360 -26.635 1.00 42.62 254 LYS A CA 1
ATOM 1960 C C . LYS A 1 254 ? 21.851 8.980 -27.000 1.00 42.62 254 LYS A C 1
ATOM 1962 O O . LYS A 1 254 ? 22.759 9.775 -26.764 1.00 42.62 254 LYS A O 1
ATOM 1967 N N . ASP A 1 255 ? 22.050 7.777 -27.520 1.00 43.91 255 ASP A N 1
ATOM 1968 C CA . ASP A 1 255 ? 23.349 7.385 -28.053 1.00 43.91 255 ASP A CA 1
ATOM 1969 C C . ASP A 1 255 ? 23.635 8.247 -29.287 1.00 43.91 255 ASP A C 1
ATOM 1971 O O . ASP A 1 255 ? 22.831 8.329 -30.219 1.00 43.91 255 ASP A O 1
ATOM 1975 N N . VAL A 1 256 ? 24.762 8.956 -29.264 1.00 42.12 256 VAL A N 1
ATOM 1976 C CA . VAL A 1 256 ? 25.248 9.712 -30.418 1.00 42.12 256 VAL A CA 1
ATOM 1977 C C . VAL A 1 256 ? 25.824 8.672 -31.393 1.00 42.12 256 VAL A C 1
ATOM 1979 O O . VAL A 1 256 ? 26.815 8.022 -31.069 1.00 42.12 256 VAL A O 1
ATOM 1982 N N . VAL A 1 257 ? 25.147 8.429 -32.523 1.00 44.66 257 VAL A N 1
ATOM 1983 C CA . VAL A 1 257 ? 25.512 7.410 -33.540 1.00 44.66 257 VAL A CA 1
ATOM 1984 C C . VAL A 1 257 ? 26.385 8.009 -34.629 1.00 44.66 257 VAL A C 1
ATOM 1986 O O . VAL A 1 257 ? 25.888 8.929 -35.256 1.00 44.66 257 VAL A O 1
ATOM 1989 N N . THR A 1 258 ? 27.609 7.490 -34.859 1.00 37.72 258 THR A N 1
ATOM 1990 C CA . THR A 1 258 ? 28.650 7.801 -35.879 1.00 37.72 258 THR A CA 1
ATOM 1991 C C . THR A 1 258 ? 28.389 7.135 -37.230 1.00 37.72 258 THR A C 1
ATOM 1993 O O . THR A 1 258 ? 28.674 5.959 -37.368 1.00 37.72 258 THR A O 1
ATOM 1996 N N . LYS A 1 259 ? 27.859 7.853 -38.249 1.00 35.44 259 LYS A N 1
ATOM 1997 C CA . LYS A 1 259 ? 27.923 7.424 -39.669 1.00 35.44 259 LYS A CA 1
ATOM 1998 C C . LYS A 1 259 ? 29.337 7.604 -40.192 1.00 35.44 259 LYS A C 1
ATOM 2000 O O . LYS A 1 259 ? 29.878 8.692 -40.283 1.00 35.44 259 LYS A O 1
ATOM 2005 N N . ASP A 1 260 ? 29.882 6.540 -40.719 1.00 42.41 260 ASP A N 1
ATOM 2006 C CA . ASP A 1 260 ? 30.937 6.674 -41.706 1.00 42.41 260 ASP A CA 1
ATOM 2007 C C . ASP A 1 260 ? 30.394 7.405 -42.953 1.00 42.41 260 ASP A C 1
ATOM 2009 O O . ASP A 1 260 ? 29.355 7.026 -43.502 1.00 42.41 260 ASP A O 1
ATOM 2013 N N . SER A 1 261 ? 31.050 8.499 -43.355 1.00 38.56 261 SER A N 1
ATOM 2014 C CA . SER A 1 261 ? 30.819 9.136 -44.657 1.00 38.56 261 SER A CA 1
ATOM 2015 C C . SER A 1 261 ? 31.254 8.167 -45.764 1.00 38.56 261 SER A C 1
ATOM 2017 O O . SER A 1 261 ? 32.352 7.616 -45.659 1.00 38.56 261 SER A O 1
ATOM 2019 N N . PRO A 1 262 ? 30.459 7.951 -46.829 1.00 45.22 262 PRO A N 1
ATOM 2020 C CA . PRO A 1 262 ? 30.939 7.239 -48.003 1.00 45.22 262 PRO A CA 1
ATOM 2021 C C . PRO A 1 262 ? 31.927 8.150 -48.739 1.00 45.22 262 PRO A C 1
ATOM 2023 O O . PRO A 1 262 ? 31.610 9.296 -49.055 1.00 45.22 262 PRO A O 1
ATOM 2026 N N . GLY A 1 263 ? 33.145 7.657 -48.937 1.00 46.31 263 GLY A N 1
ATOM 2027 C CA . GLY A 1 263 ? 34.126 8.319 -49.783 1.00 46.31 263 GLY A CA 1
ATOM 2028 C C . GLY A 1 263 ? 33.753 8.184 -51.255 1.00 46.31 263 GLY A C 1
ATOM 2029 O O . GLY A 1 263 ? 33.460 7.081 -51.701 1.00 46.31 263 GLY A O 1
ATOM 2030 N N . GLU A 1 264 ? 33.819 9.300 -51.972 1.00 40.72 264 GLU A N 1
ATOM 2031 C CA . GLU A 1 264 ? 34.001 9.456 -53.423 1.00 40.72 264 GLU A CA 1
ATOM 2032 C C . GLU A 1 264 ? 34.687 10.829 -53.573 1.00 40.72 264 GLU A C 1
ATOM 2034 O O . GLU A 1 264 ? 34.290 11.774 -52.891 1.00 40.72 264 GLU A O 1
ATOM 2039 N N . SER A 1 265 ? 35.740 11.057 -54.351 1.00 40.34 265 SER A N 1
ATOM 2040 C CA . SER A 1 265 ? 36.530 10.273 -55.308 1.00 40.34 265 SER A CA 1
ATOM 2041 C C . SER A 1 265 ? 37.854 11.013 -55.502 1.00 40.34 265 SER A C 1
ATOM 2043 O O . SER A 1 265 ? 37.772 12.264 -55.572 1.00 40.34 265 SER A O 1
#

Radius of gyration: 27.67 Å; chains: 1; bounding box: 74×33×82 Å

pLDDT: mean 84.12, std 19.34, range [30.7, 98.62]

Secondary structure (DSSP, 8-state):
-HHHHHHHHHHHHHHHHHHHHHHHHHHHHHHHHHHHH-THHHHHHTTTTTHHHHH---HHHHHHHHHHHHHHHTTS-SS---TT----HHHHHHHHHHHHHHHHHHHHHHHHHHHHHHHHHHHHHHHHHHHHHHHHHHHHHHHT-----------B-------S----HHHHHHHHHHHHHHHHHHHHHH-HHHHHHHHHHHHSTT--TT---TTT-GGGGTS-HHHHHHHHHHHHHHHHHHHHHHHHHT--------BPPPP--

Sequence (265 aa):
MTSESNLTVRQSYLWAIVLVIAGLAFILSFSIAAPILIRPLYTLRIDSMHLTQMSGLTKDQIKEAYNEVLDYCIGRTDTFSAGILPYSQSGASHFADCRRLFILDFQVLAVSAALLLINGLVRLFMNRRKRLAADSNAIGSNANGGSAVGCKVGRANIYQPSRLGSMGWPFYSGLIMLILAALLGICSAIDFERLFLFLHGVLFPGKTNWVFDPDTDPVINILPEEFFLQCMIVIAVLLVGLSIVFMLTGRTKKDVVTKDSPGES